Protein AF-A0A3R7KI12-F1 (afdb_monomer)

InterPro domains:
  IPR026983 Dynein heavy chain [PTHR45703] (66-219)

Organism: NCBI:txid83891

Mean predicted aligned error: 13.77 Å

pLDDT: mean 72.51, std 24.33, range [26.59, 98.56]

Sequence (244 aa):
MLVESAPRRWDSIPQQLPAGVISVGSSVAFEVLEDNSWHYETGDVTFLSEYVARVSVSHGNLGVGEREQLELDRRHLGELCVKLQQLRVQCAREHYLALQSQLEHARLQVRGIEAACLREVQSYQKPPSAVKLIMDDVIDILGIRSASHTWAYVKTVTKRAGFVSLVAEFDSSKVAVERRLEVLRRCRSRKISSKAAYKASQAAGPLHLWVLTQLKYFEECESLSFVTDARSREQQERLVFEIK

Nearest PDB structures (foldseek):
  5ayh-assembly1_A  TM=6.835E-01  e=5.851E-08  Mus musculus
  8ptk-assembly1_e  TM=6.202E-01  e=1.534E-07  Homo sapiens
  8bwy-assembly1_B  TM=6.269E-01  e=8.685E-05  Chlamydomonas reinhardtii
  6zyw-assembly1_B  TM=6.269E-01  e=9.136E-05  Tetrahymena thermophila SB210
  3vkh-assembly1_A  TM=5.934E-01  e=1.517E-04  Dictyostelium discoideum

Foldseek 3Di:
DDDDDDDDPVPDDPPDDPPQDDDPDDDDDDDDDDPQWDDDPFWTWDDLDPHDIHIDGDPDDDDPVRVVVVVVVVVVSVVLSVVLVVLLVVLLVVVVVVLVVLLLVLLVLLVPDDPVLLVVLLPDPPADPLSLLLLLLLCLQLVVDDPDSDVVSSSVCSPDPCSSVSLSVDDLVPDDLVSLVVSLVPRDLVVADLVNQVVRTVNRNSSSSNSVSSNVVSVVVVCSVPRDDPVSVVSSVVSVVVSD

Secondary structure (DSSP, 8-state):
-PPPPPPPTTTT--S---TT---TTS-------BTTEEEETTEEEEEEETTEEEEEE--S---HHHHHHHHHHHHHHHHHHHHHHHHHHHHHHHHHHHHHHHHHHHHHHHHT--HHHHHHHHH-SS--HHHHHHHHHHHHHTT---S---HHHHHHHHTSTTHHHHHHT--GGGS-HHHHHHHHHH--GGGS-HHHHHHH-TTHHHHHHHHHHHHHHHHHHHHTTS---HHHHHHHHHHHHHH-

Structure (mmCIF, N/CA/C/O backbone):
data_AF-A0A3R7KI12-F1
#
_entry.id   AF-A0A3R7KI12-F1
#
loop_
_atom_site.group_PDB
_atom_site.id
_atom_site.type_symbol
_atom_site.label_atom_id
_atom_site.label_alt_id
_atom_site.label_comp_id
_atom_site.label_asym_id
_atom_site.label_entity_id
_atom_site.label_seq_id
_atom_site.pdbx_PDB_ins_code
_atom_site.Cartn_x
_atom_site.Cartn_y
_atom_site.Cartn_z
_atom_site.occupancy
_atom_site.B_iso_or_equiv
_atom_site.auth_seq_id
_atom_site.auth_comp_id
_atom_site.auth_asym_id
_atom_site.auth_atom_id
_atom_site.pdbx_PDB_model_num
ATOM 1 N N . MET A 1 1 ? -28.312 17.493 -33.916 1.00 34.34 1 MET A N 1
ATOM 2 C CA . MET A 1 1 ? -27.407 18.159 -32.957 1.00 34.34 1 MET A CA 1
ATOM 3 C C . MET A 1 1 ? -26.257 17.209 -32.680 1.00 34.34 1 MET A C 1
ATOM 5 O O . MET A 1 1 ? -26.429 16.269 -31.918 1.00 34.34 1 MET A O 1
ATOM 9 N N . LEU A 1 2 ? -25.151 17.371 -33.406 1.00 29.03 2 LEU A N 1
ATOM 10 C CA . LEU A 1 2 ? -23.931 16.591 -33.201 1.00 29.03 2 LEU A CA 1
ATOM 11 C C . LEU A 1 2 ? -23.139 17.257 -32.075 1.00 29.03 2 LEU A C 1
ATOM 13 O O . LEU A 1 2 ? -22.864 18.451 -32.141 1.00 29.03 2 LEU A O 1
ATOM 17 N N . VAL A 1 3 ? -22.860 16.490 -31.024 1.00 30.92 3 VAL A N 1
ATOM 18 C CA . VAL A 1 3 ? -22.055 16.910 -29.876 1.00 30.92 3 VAL A CA 1
ATOM 19 C C . VAL A 1 3 ? -20.589 16.882 -30.298 1.00 30.92 3 VAL A C 1
ATOM 21 O O . VAL A 1 3 ? -20.067 15.843 -30.700 1.00 30.92 3 VAL A O 1
ATOM 24 N N . GLU A 1 4 ? -19.950 18.042 -30.235 1.00 29.78 4 GLU A N 1
ATOM 25 C CA . GLU A 1 4 ? -18.536 18.243 -30.531 1.00 29.78 4 GLU A CA 1
ATOM 26 C C . GLU A 1 4 ? -17.678 17.528 -29.471 1.00 29.78 4 GLU A C 1
ATOM 28 O O . GLU A 1 4 ? -17.905 17.661 -28.267 1.00 29.78 4 GLU A O 1
ATOM 33 N N . SER A 1 5 ? -16.733 16.698 -29.920 1.00 30.73 5 SER A N 1
ATOM 34 C CA . SER A 1 5 ? -15.839 15.929 -29.047 1.00 30.73 5 SER A CA 1
ATOM 35 C C . SER A 1 5 ? -14.635 16.780 -28.644 1.00 30.73 5 SER A C 1
ATOM 37 O O . SER A 1 5 ? -14.039 17.439 -29.490 1.00 30.73 5 SER A O 1
ATOM 39 N N . ALA A 1 6 ? -14.272 16.747 -27.360 1.00 29.80 6 ALA A N 1
ATOM 40 C CA . ALA A 1 6 ? -13.168 17.525 -26.799 1.00 29.80 6 ALA A CA 1
ATOM 41 C C . ALA A 1 6 ? -11.815 17.255 -27.504 1.00 29.80 6 ALA A C 1
ATOM 43 O O . ALA A 1 6 ? -11.554 16.108 -27.891 1.00 29.80 6 ALA A O 1
ATOM 44 N N . PRO A 1 7 ? -10.939 18.274 -27.628 1.00 31.86 7 PRO A N 1
ATOM 45 C CA . PRO A 1 7 ? -9.645 18.144 -28.293 1.00 31.86 7 PRO A CA 1
ATOM 46 C C . PRO A 1 7 ? -8.747 17.130 -27.579 1.00 31.86 7 PRO A C 1
ATOM 48 O O . PRO A 1 7 ? -8.758 16.996 -26.348 1.00 31.86 7 PRO A O 1
ATOM 51 N N . ARG A 1 8 ? -7.980 16.373 -28.367 1.00 37.25 8 ARG A N 1
ATOM 52 C CA . ARG A 1 8 ? -7.111 15.308 -27.861 1.00 37.25 8 ARG A CA 1
ATOM 53 C C . ARG A 1 8 ? -5.745 15.912 -27.531 1.00 37.25 8 ARG A C 1
ATOM 55 O O . ARG A 1 8 ? -5.249 16.793 -28.215 1.00 37.25 8 ARG A O 1
ATOM 62 N N . ARG A 1 9 ? -5.090 15.394 -26.489 1.00 34.94 9 ARG A N 1
ATOM 63 C CA . ARG A 1 9 ? -3.813 15.897 -25.930 1.00 34.94 9 ARG A CA 1
ATOM 64 C C . ARG A 1 9 ? -2.612 15.978 -26.902 1.00 34.94 9 ARG A C 1
ATOM 66 O O . ARG A 1 9 ? -1.545 16.398 -26.471 1.00 34.94 9 ARG A O 1
ATOM 73 N N . TRP A 1 10 ? -2.757 15.588 -28.168 1.00 39.47 10 TRP A N 1
ATOM 74 C CA . TRP A 1 10 ? -1.743 15.747 -29.219 1.00 39.47 10 TRP A CA 1
ATOM 75 C C . TRP A 1 10 ? -1.837 17.082 -29.974 1.00 39.47 10 TRP A C 1
ATOM 77 O O . TRP A 1 10 ? -0.943 17.392 -30.755 1.00 39.47 10 TRP A O 1
ATOM 87 N N . ASP A 1 11 ? -2.835 17.919 -29.681 1.00 33.19 11 ASP A N 1
ATOM 88 C CA . ASP A 1 11 ? -3.012 19.251 -30.284 1.00 33.19 11 ASP A CA 1
ATOM 89 C C . ASP A 1 11 ? -1.975 20.298 -29.813 1.00 33.19 11 ASP A C 1
ATOM 91 O O . ASP A 1 11 ? -2.112 21.495 -30.060 1.00 33.19 11 ASP A O 1
ATOM 95 N N . SER A 1 12 ? -0.928 19.896 -29.086 1.00 42.03 12 SER A N 1
ATOM 96 C CA . SER A 1 12 ? 0.076 20.815 -28.528 1.00 42.03 12 SER A CA 1
ATOM 97 C C . SER A 1 12 ? 1.485 20.223 -28.548 1.00 42.03 12 SER A C 1
ATOM 99 O O . SER A 1 12 ? 2.195 20.236 -27.543 1.00 42.03 12 SER A O 1
ATOM 101 N N . ILE A 1 13 ? 1.902 19.682 -29.695 1.00 37.34 13 ILE A N 1
ATOM 102 C CA . ILE A 1 13 ? 3.321 19.405 -29.947 1.00 37.34 13 ILE A CA 1
ATOM 103 C C . ILE A 1 13 ? 3.991 20.737 -30.344 1.00 37.34 13 ILE A C 1
ATOM 105 O O . ILE A 1 13 ? 3.452 21.449 -31.194 1.00 37.34 13 ILE A O 1
ATOM 109 N N . PRO A 1 14 ? 5.132 21.122 -29.740 1.00 36.56 14 PRO A N 1
ATOM 110 C CA . PRO A 1 14 ? 5.845 22.343 -30.110 1.00 36.56 14 PRO A CA 1
ATOM 111 C C . PRO A 1 14 ? 6.211 22.350 -31.603 1.00 36.56 14 PRO A C 1
ATOM 113 O O . PRO A 1 14 ? 6.725 21.370 -32.136 1.00 36.56 14 PRO A O 1
ATOM 116 N N . GLN A 1 15 ? 5.940 23.479 -32.265 1.00 43.72 15 GLN A N 1
ATOM 117 C CA . GLN A 1 15 ? 5.941 23.648 -33.727 1.00 43.72 15 GLN A CA 1
ATOM 118 C C . GLN A 1 15 ? 7.304 23.523 -34.429 1.00 43.72 15 GLN A C 1
ATOM 120 O O . GLN A 1 15 ? 7.350 23.609 -35.653 1.00 43.72 15 GLN A O 1
ATOM 125 N N . GLN A 1 16 ? 8.407 23.294 -33.715 1.00 37.53 16 GLN A N 1
ATOM 126 C CA . GLN A 1 16 ? 9.701 23.032 -34.346 1.00 37.53 16 GLN A CA 1
ATOM 127 C C . GLN A 1 16 ? 10.453 21.933 -33.604 1.00 37.53 16 GLN A C 1
ATOM 129 O O . GLN A 1 16 ? 11.038 22.146 -32.543 1.00 37.53 16 GLN A O 1
ATOM 134 N N . LEU A 1 17 ? 10.432 20.742 -34.199 1.00 38.72 17 LEU A N 1
ATOM 135 C CA . LEU A 1 17 ? 11.381 19.684 -33.888 1.00 38.72 17 LEU A CA 1
ATOM 136 C C . LEU A 1 17 ? 12.743 20.034 -34.523 1.00 38.72 17 LEU A C 1
ATOM 138 O O . LEU A 1 17 ? 12.771 20.639 -35.598 1.00 38.72 17 LEU A O 1
ATOM 142 N N . PRO A 1 18 ? 13.872 19.673 -33.887 1.00 35.97 18 PRO A N 1
ATOM 143 C CA . PRO A 1 18 ? 15.201 19.827 -34.474 1.00 35.97 18 PRO A CA 1
ATOM 144 C C . PRO A 1 18 ? 15.297 19.130 -35.837 1.00 35.97 18 PRO A C 1
ATOM 146 O O . PRO A 1 18 ? 14.686 18.079 -36.045 1.00 35.97 18 PRO A O 1
ATOM 149 N N . ALA A 1 19 ? 16.088 19.691 -36.756 1.00 29.08 19 ALA A N 1
ATOM 150 C CA . ALA A 1 19 ? 16.348 19.071 -38.053 1.00 29.08 19 ALA A CA 1
ATOM 151 C C . ALA A 1 19 ? 16.920 17.652 -37.852 1.00 29.08 19 ALA A C 1
ATOM 153 O O . ALA A 1 19 ? 17.998 17.502 -37.282 1.00 29.08 19 ALA A O 1
ATOM 154 N N . GLY A 1 20 ? 16.171 16.626 -38.275 1.00 35.91 20 GLY A N 1
ATOM 155 C CA . GLY A 1 20 ? 16.537 15.208 -38.138 1.00 35.91 20 GLY A CA 1
ATOM 156 C C . GLY A 1 20 ? 15.554 14.341 -37.338 1.00 35.91 20 GLY A C 1
ATOM 157 O O . GLY A 1 20 ? 15.701 13.123 -37.332 1.00 35.91 20 GLY A O 1
ATOM 158 N N . VAL A 1 21 ? 14.534 14.923 -36.695 1.00 34.91 21 VAL A N 1
ATOM 159 C CA . VAL A 1 21 ? 13.517 14.163 -35.942 1.00 34.91 21 VAL A CA 1
ATOM 160 C C . VAL A 1 21 ? 12.202 14.112 -36.721 1.00 34.91 21 VAL A C 1
ATOM 162 O O . VAL A 1 21 ? 11.522 15.127 -36.862 1.00 34.91 21 VAL A O 1
ATOM 165 N N . ILE A 1 22 ? 11.815 12.928 -37.201 1.00 37.94 22 ILE A N 1
ATOM 166 C CA . ILE A 1 22 ? 10.479 12.690 -37.766 1.00 37.94 22 ILE A CA 1
ATOM 167 C C . ILE A 1 22 ? 9.544 12.295 -36.618 1.00 37.94 22 ILE A C 1
ATOM 169 O O . ILE A 1 22 ? 9.805 11.325 -35.907 1.00 37.94 22 ILE A O 1
ATOM 173 N N . SER A 1 23 ? 8.454 13.040 -36.417 1.00 32.22 23 SER A N 1
ATOM 174 C CA . SER A 1 23 ? 7.378 12.617 -35.520 1.00 32.22 23 SER A CA 1
ATOM 175 C C . SER A 1 23 ? 6.513 11.555 -36.200 1.00 32.22 23 SER A C 1
ATOM 177 O O . SER A 1 23 ? 6.051 11.723 -37.329 1.00 32.22 23 SER A O 1
ATOM 179 N N . VAL A 1 24 ? 6.264 10.450 -35.500 1.00 32.22 24 VAL A N 1
ATOM 180 C CA . VAL A 1 24 ? 5.290 9.440 -35.928 1.00 32.22 24 VAL A CA 1
ATOM 181 C C . VAL A 1 24 ? 3.891 10.036 -35.748 1.00 32.22 24 VAL A C 1
ATOM 183 O O . VAL A 1 24 ? 3.488 10.334 -34.624 1.00 32.22 24 VAL A O 1
ATOM 186 N N . GLY A 1 25 ? 3.164 10.258 -36.847 1.00 28.64 25 GLY A N 1
ATOM 187 C CA . GLY A 1 25 ? 1.830 10.875 -36.798 1.00 28.64 25 GLY A CA 1
ATOM 188 C C . GLY A 1 25 ? 1.238 11.368 -38.122 1.00 28.64 25 GLY A C 1
ATOM 189 O O . GLY A 1 25 ? 0.058 11.706 -38.150 1.00 28.64 25 GLY A O 1
ATOM 190 N N . SER A 1 26 ? 1.992 11.369 -39.223 1.00 26.66 26 SER A N 1
ATOM 191 C CA . SER A 1 26 ? 1.456 11.664 -40.559 1.00 26.66 26 SER A CA 1
ATOM 192 C C . SER A 1 26 ? 1.382 10.375 -41.375 1.00 26.66 26 SER A C 1
ATOM 194 O O . SER A 1 26 ? 2.354 9.631 -41.433 1.00 26.66 26 SER A O 1
ATOM 196 N N . SER A 1 27 ? 0.209 10.109 -41.950 1.00 29.67 27 SER A N 1
ATOM 197 C CA . SER A 1 27 ? -0.190 8.884 -42.657 1.00 29.67 27 SER A CA 1
ATOM 198 C C . SER A 1 27 ? 0.905 8.297 -43.564 1.00 29.67 27 SER A C 1
ATOM 200 O O . SER A 1 27 ? 1.155 8.832 -44.642 1.00 29.67 27 SER A O 1
ATOM 202 N N . VAL A 1 28 ? 1.521 7.181 -43.165 1.00 28.53 28 VAL A N 1
ATOM 203 C CA . VAL A 1 28 ? 2.275 6.306 -44.075 1.00 28.53 28 VAL A CA 1
ATOM 204 C C . VAL A 1 28 ? 1.877 4.865 -43.770 1.00 28.53 28 VAL A C 1
ATOM 206 O O . VAL A 1 28 ? 1.773 4.471 -42.610 1.00 28.53 28 VAL A O 1
ATOM 209 N N . ALA A 1 29 ? 1.528 4.147 -44.832 1.00 26.59 29 ALA A N 1
ATOM 210 C CA . ALA A 1 29 ? 0.836 2.870 -44.819 1.00 26.59 29 ALA A CA 1
ATOM 211 C C . ALA A 1 29 ? 1.609 1.771 -44.072 1.00 26.59 29 ALA A C 1
ATOM 213 O O . ALA A 1 29 ? 2.827 1.661 -44.170 1.00 26.59 29 ALA A O 1
ATOM 214 N N . PHE A 1 30 ? 0.858 0.959 -43.332 1.00 29.50 30 PHE A N 1
ATOM 215 C CA . PHE A 1 30 ? 1.342 -0.211 -42.612 1.00 29.50 30 PHE A CA 1
ATOM 216 C C . PHE A 1 30 ? 1.418 -1.413 -43.562 1.00 29.50 30 PHE A C 1
ATOM 218 O O . PHE A 1 30 ? 0.405 -1.748 -44.169 1.00 29.50 30 PHE A O 1
ATOM 225 N N . GLU A 1 31 ? 2.551 -2.112 -43.606 1.00 28.16 31 GLU A N 1
ATOM 226 C CA . GLU A 1 31 ? 2.690 -3.462 -44.174 1.00 28.16 31 GLU A CA 1
ATOM 227 C C . GLU A 1 31 ? 3.715 -4.311 -43.394 1.00 28.16 31 GLU A C 1
ATOM 229 O O . GLU A 1 31 ? 4.910 -4.081 -43.455 1.00 28.16 31 GLU A O 1
ATOM 234 N N . VAL A 1 32 ? 3.185 -5.281 -42.642 1.00 31.95 32 VAL A N 1
ATOM 235 C CA . VAL A 1 32 ? 3.821 -6.468 -42.031 1.00 31.95 32 VAL A CA 1
ATOM 236 C C . VAL A 1 32 ? 5.235 -6.305 -41.440 1.00 31.95 32 VAL A C 1
ATOM 238 O O . VAL A 1 32 ? 6.248 -6.244 -42.121 1.00 31.95 32 VAL A O 1
ATOM 241 N N . LEU A 1 33 ? 5.270 -6.361 -40.107 1.00 34.28 33 LEU A N 1
ATOM 242 C CA . LEU A 1 33 ? 6.462 -6.398 -39.266 1.00 34.28 33 LEU A CA 1
ATOM 243 C C . LEU A 1 33 ? 7.221 -7.727 -39.459 1.00 34.28 33 LEU A C 1
ATOM 245 O O . LEU A 1 33 ? 6.785 -8.757 -38.946 1.00 34.28 33 LEU A O 1
ATOM 249 N N . GLU A 1 34 ? 8.363 -7.702 -40.140 1.00 34.25 34 GLU A N 1
ATOM 250 C CA . GLU A 1 34 ? 9.360 -8.779 -40.087 1.00 34.25 34 GLU A CA 1
ATOM 251 C C . GLU A 1 34 ? 10.596 -8.266 -39.330 1.00 34.25 34 GLU A C 1
ATOM 253 O O . GLU A 1 34 ? 11.053 -7.142 -39.540 1.00 34.25 34 GLU A O 1
ATOM 258 N N . ASP A 1 35 ? 11.092 -9.047 -38.366 1.00 37.53 35 ASP A N 1
ATOM 259 C CA . ASP A 1 35 ? 12.355 -8.802 -37.651 1.00 37.53 35 ASP A CA 1
ATOM 260 C C . ASP A 1 35 ? 12.570 -7.371 -37.103 1.00 37.53 35 ASP A C 1
ATOM 262 O O . ASP A 1 35 ? 13.685 -6.838 -37.090 1.00 37.53 35 ASP A O 1
ATOM 266 N N . ASN A 1 36 ? 11.504 -6.740 -36.595 1.00 42.59 36 ASN A N 1
ATOM 267 C CA . ASN A 1 36 ? 11.550 -5.433 -35.922 1.00 42.59 36 ASN A CA 1
ATOM 268 C C . ASN A 1 36 ? 12.078 -4.258 -36.789 1.00 42.59 36 ASN A C 1
ATOM 270 O O . ASN A 1 36 ? 12.513 -3.245 -36.235 1.00 42.59 36 ASN A O 1
ATOM 274 N N . SER A 1 37 ? 12.032 -4.363 -38.124 1.00 38.81 37 SER A N 1
ATOM 275 C CA . SER A 1 37 ? 12.614 -3.376 -39.054 1.00 38.81 37 SER A CA 1
ATOM 276 C C . SER A 1 37 ? 11.615 -2.963 -40.151 1.00 38.81 37 SER A C 1
ATOM 278 O O . SER A 1 37 ? 10.952 -3.824 -40.715 1.00 38.81 37 SER A O 1
ATOM 280 N N . TRP A 1 38 ? 11.520 -1.664 -40.484 1.00 42.56 38 TRP A N 1
ATOM 281 C CA . TRP A 1 38 ? 10.817 -1.186 -41.693 1.00 42.56 38 TRP A CA 1
ATOM 282 C C . TRP A 1 38 ? 11.834 -0.714 -42.731 1.00 42.56 38 TRP A C 1
ATOM 284 O O . TRP A 1 38 ? 12.714 0.088 -42.402 1.00 42.56 38 TRP A O 1
ATOM 294 N N . HIS A 1 39 ? 11.662 -1.145 -43.979 1.00 38.50 39 HIS A N 1
ATOM 295 C CA . HIS A 1 39 ? 12.402 -0.630 -45.129 1.00 38.50 39 HIS A CA 1
ATOM 296 C C . HIS A 1 39 ? 11.505 0.326 -45.919 1.00 38.50 39 HIS A C 1
ATOM 298 O O . HIS A 1 39 ? 10.428 -0.060 -46.370 1.00 38.50 39 HIS A O 1
ATOM 304 N N . TYR A 1 40 ? 11.932 1.578 -46.075 1.00 36.97 40 TYR A N 1
ATOM 305 C CA . TYR A 1 40 ? 11.275 2.548 -46.954 1.00 36.97 40 TYR A CA 1
ATOM 306 C C . TYR A 1 40 ? 12.019 2.633 -48.288 1.00 36.97 40 TYR A C 1
ATOM 308 O O . TYR A 1 40 ? 13.198 2.297 -48.370 1.00 36.97 40 TYR A O 1
ATOM 316 N N . GLU A 1 41 ? 11.349 3.169 -49.311 1.00 35.94 41 GLU A N 1
ATOM 317 C CA . GLU A 1 41 ? 11.851 3.318 -50.689 1.00 35.94 41 GLU A CA 1
ATOM 318 C C . GLU A 1 41 ? 13.226 4.026 -50.793 1.00 35.94 41 GLU A C 1
ATOM 320 O O . GLU A 1 41 ? 13.917 3.852 -51.793 1.00 35.94 41 GLU A O 1
ATOM 325 N N . THR A 1 42 ? 13.672 4.754 -49.753 1.00 41.47 42 THR A N 1
ATOM 326 C CA . THR A 1 42 ? 15.034 5.325 -49.639 1.00 41.47 42 THR A CA 1
ATOM 327 C C . THR A 1 42 ? 15.572 5.457 -48.192 1.00 41.47 42 THR A C 1
ATOM 329 O O . THR A 1 42 ? 16.323 6.392 -47.898 1.00 41.47 42 THR A O 1
ATOM 332 N N . GLY A 1 43 ? 15.206 4.583 -47.242 1.00 44.16 43 GLY A N 1
ATOM 333 C CA . GLY A 1 43 ? 15.769 4.678 -45.882 1.00 44.16 43 GLY A CA 1
ATOM 334 C C . GLY A 1 43 ? 15.463 3.524 -44.927 1.00 44.16 43 GLY A C 1
ATOM 335 O O . GLY A 1 43 ? 14.434 2.860 -45.048 1.00 44.16 43 GLY A O 1
ATOM 336 N N . ASP A 1 44 ? 16.352 3.341 -43.947 1.00 44.12 44 ASP A N 1
ATOM 337 C CA . ASP A 1 44 ? 16.242 2.341 -42.881 1.00 44.12 44 ASP A CA 1
ATOM 338 C C . ASP A 1 44 ? 15.770 2.996 -41.575 1.00 44.12 44 ASP A C 1
ATOM 340 O O . ASP A 1 44 ? 16.327 4.003 -41.120 1.00 44.12 44 ASP A O 1
ATOM 344 N N . VAL A 1 45 ? 14.751 2.408 -40.938 1.00 47.62 45 VAL A N 1
ATOM 345 C CA . VAL A 1 45 ? 14.256 2.846 -39.624 1.00 47.62 45 VAL A CA 1
ATOM 346 C C . VAL A 1 45 ? 14.639 1.832 -38.558 1.00 47.62 45 VAL A C 1
ATOM 348 O O . VAL A 1 45 ? 14.210 0.682 -38.597 1.00 47.62 45 VAL A O 1
ATOM 351 N N . THR A 1 46 ? 15.419 2.275 -37.572 1.00 47.06 46 THR A N 1
ATOM 352 C CA . THR A 1 46 ? 15.794 1.470 -36.402 1.00 47.06 46 THR A CA 1
ATOM 353 C C . THR A 1 46 ? 15.001 1.935 -35.187 1.00 47.06 46 THR A C 1
ATOM 355 O O . THR A 1 46 ? 15.119 3.088 -34.767 1.00 47.06 46 THR A O 1
ATOM 358 N N . PHE A 1 47 ? 14.205 1.046 -34.591 1.00 43.97 47 PHE A N 1
ATOM 359 C CA . PHE A 1 47 ? 13.521 1.338 -33.331 1.00 43.97 47 PHE A CA 1
ATOM 360 C C . PHE A 1 47 ? 14.459 1.128 -32.157 1.00 43.97 47 PHE A C 1
ATOM 362 O O . PHE A 1 47 ? 15.066 0.074 -31.993 1.00 43.97 47 PHE A O 1
ATOM 369 N N . LEU A 1 48 ? 14.532 2.149 -31.320 1.00 45.56 48 LEU A N 1
ATOM 370 C CA . LEU A 1 48 ? 15.393 2.210 -30.152 1.00 45.56 48 LEU A CA 1
ATOM 371 C C . LEU A 1 48 ? 14.593 1.978 -28.860 1.00 45.56 48 LEU A C 1
ATOM 373 O O . LEU A 1 48 ? 15.129 1.577 -27.829 1.00 45.56 48 LEU A O 1
ATOM 377 N N . SER A 1 49 ? 13.282 2.229 -28.914 1.00 44.97 49 SER A N 1
ATOM 378 C CA . SER A 1 49 ? 12.287 1.808 -27.924 1.00 44.97 49 SER A CA 1
ATOM 379 C C . SER A 1 49 ? 10.877 1.879 -28.526 1.00 44.97 49 SER A C 1
ATOM 381 O O . SER A 1 49 ? 10.722 2.356 -29.648 1.00 44.97 49 SER A O 1
ATOM 383 N N . GLU A 1 50 ? 9.846 1.519 -27.751 1.00 43.12 50 GLU A N 1
ATOM 384 C CA . GLU A 1 50 ? 8.427 1.731 -28.107 1.00 43.12 50 GLU A CA 1
ATOM 385 C C . GLU A 1 50 ? 8.091 3.177 -28.536 1.00 43.12 50 GLU A C 1
ATOM 387 O O . GLU A 1 50 ? 7.078 3.397 -29.191 1.00 43.12 50 GLU A O 1
ATOM 392 N N . TYR A 1 51 ? 8.936 4.162 -28.195 1.00 38.78 51 TYR A N 1
ATOM 393 C CA . TYR A 1 51 ? 8.675 5.589 -28.423 1.00 38.78 51 TYR A CA 1
ATOM 394 C C . TYR A 1 51 ? 9.783 6.332 -29.184 1.00 38.78 51 TYR A C 1
ATOM 396 O O . TYR A 1 51 ? 9.663 7.536 -29.401 1.00 38.78 51 TYR A O 1
ATOM 404 N N . VAL A 1 52 ? 10.884 5.669 -29.554 1.00 43.47 52 VAL A N 1
ATOM 405 C CA . VAL A 1 52 ? 12.042 6.335 -30.178 1.00 43.47 52 VAL A CA 1
ATOM 406 C C . VAL A 1 52 ? 12.507 5.515 -31.367 1.00 43.47 52 VAL A C 1
ATOM 408 O O . VAL A 1 52 ? 12.845 4.346 -31.202 1.00 43.47 52 VAL A O 1
ATOM 411 N N . ALA A 1 53 ? 12.555 6.137 -32.541 1.00 47.03 53 ALA A N 1
ATOM 412 C CA . ALA A 1 53 ? 13.125 5.561 -33.748 1.00 47.03 53 ALA A CA 1
ATOM 413 C C . ALA A 1 53 ? 14.211 6.492 -34.298 1.00 47.03 53 ALA A C 1
ATOM 415 O O . ALA A 1 53 ? 14.027 7.710 -34.325 1.00 47.03 53 ALA A O 1
ATOM 416 N N . ARG A 1 54 ? 15.335 5.919 -34.734 1.00 45.09 54 ARG A N 1
ATOM 417 C CA . ARG A 1 54 ? 16.332 6.604 -35.560 1.00 45.09 54 ARG A CA 1
ATOM 418 C C . ARG A 1 54 ? 16.002 6.278 -37.013 1.00 45.09 54 ARG A C 1
ATOM 420 O O . ARG A 1 54 ? 15.910 5.107 -37.377 1.00 45.09 54 ARG A O 1
ATOM 427 N N . VAL A 1 55 ? 15.793 7.314 -37.817 1.00 49.94 55 VAL A N 1
ATOM 428 C CA . VAL A 1 55 ? 15.500 7.193 -39.248 1.00 49.94 55 VAL A CA 1
ATOM 429 C C . VAL A 1 55 ? 16.737 7.634 -40.017 1.00 49.94 55 VAL A C 1
ATOM 431 O O . VAL A 1 55 ? 17.116 8.802 -39.945 1.00 49.94 55 VAL A O 1
ATOM 434 N N . SER A 1 56 ? 17.357 6.712 -40.748 1.00 47.50 56 SER A N 1
ATOM 435 C CA . SER A 1 56 ? 18.482 7.011 -41.633 1.00 47.50 56 SER A CA 1
ATOM 436 C C . SER A 1 56 ? 17.974 7.058 -43.071 1.00 47.50 56 SER A C 1
ATOM 438 O O . SER A 1 56 ? 17.667 6.025 -43.661 1.00 47.50 56 SER A O 1
ATOM 440 N N . VAL A 1 57 ? 17.872 8.261 -43.641 1.00 45.19 57 VAL A N 1
ATOM 441 C CA . VAL A 1 57 ? 17.503 8.466 -45.052 1.00 45.19 57 VAL A CA 1
ATOM 442 C C . VAL A 1 57 ? 18.774 8.758 -45.841 1.00 45.19 57 VAL A C 1
ATOM 444 O O . VAL A 1 57 ? 19.473 9.725 -45.540 1.00 45.19 57 VAL A O 1
ATOM 447 N N . SER A 1 58 ? 19.091 7.937 -46.841 1.00 48.66 58 SER A N 1
ATOM 448 C CA . SER A 1 58 ? 20.231 8.173 -47.739 1.00 48.66 58 SER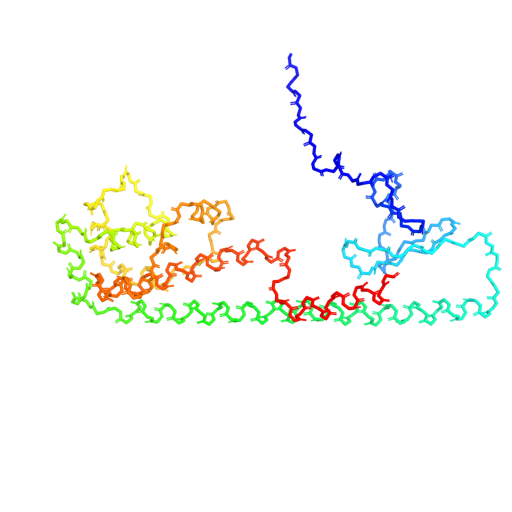 A CA 1
ATOM 449 C C . SER A 1 58 ? 19.728 8.409 -49.162 1.00 48.66 58 SER A C 1
ATOM 451 O O . SER A 1 58 ? 19.065 7.563 -49.749 1.00 48.66 58 SER A O 1
ATOM 453 N N . HIS A 1 59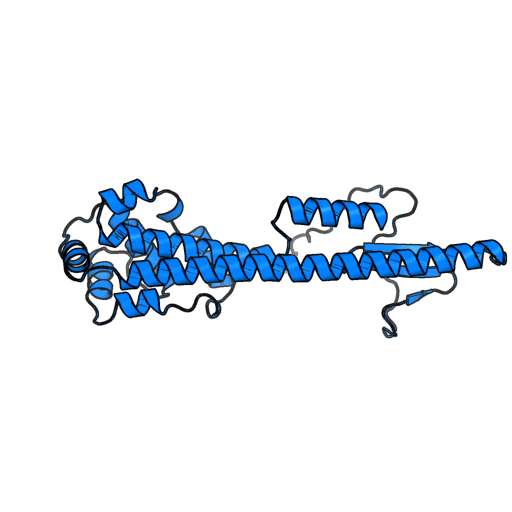 ? 20.056 9.569 -49.736 1.00 44.12 59 HIS A N 1
ATOM 454 C CA . HIS A 1 59 ? 19.654 9.957 -51.097 1.00 44.12 59 HIS A CA 1
ATOM 455 C C . HIS A 1 59 ? 20.727 9.649 -52.168 1.00 44.12 59 HIS A C 1
ATOM 457 O O . HIS A 1 59 ? 20.753 10.284 -53.219 1.00 44.12 59 HIS A O 1
ATOM 463 N N . GLY A 1 60 ? 21.620 8.678 -51.937 1.00 53.66 60 GLY A N 1
ATOM 464 C CA . GLY A 1 60 ? 22.689 8.326 -52.881 1.00 53.66 60 GLY A CA 1
ATOM 465 C C . GLY A 1 60 ? 23.295 6.936 -52.658 1.00 53.66 60 GLY A C 1
ATOM 466 O O . GLY A 1 60 ? 23.081 6.313 -51.621 1.00 53.66 60 GLY A O 1
ATOM 467 N N . ASN A 1 61 ? 24.063 6.448 -53.642 1.00 55.97 61 ASN A N 1
ATOM 468 C CA . ASN A 1 61 ? 24.801 5.184 -53.547 1.00 55.97 61 ASN A CA 1
ATOM 469 C C . ASN A 1 61 ? 25.915 5.311 -52.492 1.00 55.97 61 ASN A C 1
ATOM 471 O O . ASN A 1 61 ? 26.953 5.909 -52.765 1.00 55.97 61 ASN A O 1
ATOM 475 N N . LEU A 1 62 ? 25.696 4.737 -51.306 1.00 56.66 62 LEU A N 1
ATOM 476 C CA . LEU A 1 62 ? 26.663 4.713 -50.202 1.00 56.66 62 LEU A CA 1
ATOM 477 C C . LEU A 1 62 ? 27.983 4.060 -50.636 1.00 56.66 62 LEU A C 1
ATOM 479 O O . LEU A 1 62 ? 27.961 2.952 -51.192 1.00 56.66 62 LEU A O 1
ATOM 483 N N . GLY A 1 63 ? 29.114 4.712 -50.353 1.00 63.31 63 GLY A N 1
ATOM 484 C CA . GLY A 1 63 ? 30.449 4.147 -50.557 1.00 63.31 63 GLY A CA 1
ATOM 485 C C . GLY A 1 63 ? 30.712 2.949 -49.636 1.00 63.31 63 GLY A C 1
ATOM 486 O O . GLY A 1 63 ? 30.081 2.806 -48.592 1.00 63.31 63 GLY A O 1
ATOM 487 N N . VAL A 1 64 ? 31.659 2.071 -49.995 1.00 67.75 64 VAL A N 1
ATOM 488 C CA . VAL A 1 64 ? 31.953 0.836 -49.229 1.00 67.75 64 VAL A CA 1
ATOM 489 C C . VAL A 1 64 ? 32.280 1.127 -47.754 1.00 67.75 64 VAL A C 1
ATOM 491 O O . VAL A 1 64 ? 31.756 0.445 -46.880 1.00 67.75 64 VAL A O 1
ATOM 494 N N . GLY A 1 65 ? 33.061 2.176 -47.466 1.00 67.88 65 GLY A N 1
ATOM 495 C CA . GLY A 1 65 ? 33.399 2.561 -46.088 1.00 67.88 65 GLY A CA 1
ATOM 496 C C . GLY A 1 65 ? 32.229 3.152 -45.289 1.00 67.88 65 GLY A C 1
ATOM 497 O O . GLY A 1 65 ? 32.141 2.941 -44.085 1.00 67.88 65 GLY A O 1
ATOM 498 N N . GLU A 1 66 ? 31.292 3.841 -45.946 1.00 60.16 66 GLU A N 1
ATOM 499 C CA . GLU A 1 66 ? 30.082 4.366 -45.291 1.00 60.16 66 GLU A CA 1
ATOM 500 C C . GLU A 1 66 ? 29.123 3.229 -44.921 1.00 60.16 66 GLU A C 1
ATOM 502 O O . GLU A 1 66 ? 28.511 3.259 -43.857 1.00 60.16 66 GLU A O 1
ATOM 507 N N . ARG A 1 67 ? 29.035 2.192 -45.767 1.00 58.84 67 ARG A N 1
ATOM 508 C CA . ARG A 1 67 ? 28.258 0.976 -45.477 1.00 58.84 67 ARG A CA 1
ATOM 509 C C . ARG A 1 67 ? 28.828 0.210 -44.286 1.00 58.84 67 ARG A C 1
ATOM 511 O O . ARG A 1 67 ? 28.067 -0.197 -43.417 1.00 58.84 67 ARG A O 1
ATOM 518 N N . GLU A 1 68 ? 30.148 0.054 -44.220 1.00 68.19 68 GLU A N 1
ATOM 519 C CA . GLU A 1 68 ? 30.812 -0.623 -43.100 1.00 68.19 68 GLU A CA 1
ATOM 520 C C . GLU A 1 68 ? 30.607 0.134 -41.775 1.00 68.19 68 GLU A C 1
ATOM 522 O O . GLU A 1 68 ? 30.279 -0.477 -40.757 1.00 68.19 68 GLU A O 1
ATOM 527 N N . GLN A 1 69 ? 30.695 1.470 -41.792 1.00 60.34 69 GLN A N 1
ATOM 528 C CA . GLN A 1 69 ? 30.398 2.297 -40.619 1.00 60.34 69 GLN A CA 1
ATOM 529 C C . GLN A 1 69 ? 28.925 2.191 -40.191 1.00 60.34 69 GLN A C 1
ATOM 531 O O . GLN A 1 69 ? 28.644 2.024 -39.006 1.00 60.34 69 GLN A O 1
ATOM 536 N N . LEU A 1 70 ? 27.984 2.221 -41.142 1.00 58.59 70 LEU A N 1
ATOM 537 C CA . LEU A 1 70 ? 26.555 2.035 -40.863 1.00 58.59 70 LEU A CA 1
ATOM 538 C C . LEU A 1 70 ? 26.261 0.664 -40.240 1.00 58.59 70 LEU A C 1
ATOM 540 O O . LEU A 1 70 ? 25.448 0.566 -39.319 1.00 58.59 70 LEU A O 1
ATOM 544 N N . GLU A 1 71 ? 26.925 -0.397 -40.702 1.00 65.94 71 GLU A N 1
ATOM 545 C CA . GLU A 1 71 ? 26.796 -1.730 -40.108 1.00 65.94 71 GLU A CA 1
ATOM 546 C C . GLU A 1 71 ? 27.344 -1.786 -38.675 1.00 65.94 71 GLU A C 1
ATOM 548 O O . GLU A 1 71 ? 26.724 -2.412 -37.807 1.00 65.94 71 GLU A O 1
ATOM 553 N N . LEU A 1 72 ? 28.475 -1.126 -38.404 1.00 70.44 72 LEU A N 1
ATOM 554 C CA . LEU A 1 72 ? 29.042 -1.013 -37.057 1.00 70.44 72 LEU A CA 1
ATOM 555 C C . LEU A 1 72 ? 28.107 -0.246 -36.116 1.00 70.44 72 LEU A C 1
ATOM 557 O O . LEU A 1 72 ? 27.803 -0.735 -35.025 1.00 70.44 72 LEU A O 1
ATOM 561 N N . ASP A 1 73 ? 27.587 0.898 -36.557 1.00 58.53 73 ASP A N 1
ATOM 562 C CA . ASP A 1 73 ? 26.652 1.713 -35.781 1.00 58.53 73 ASP A CA 1
ATOM 563 C C . ASP A 1 73 ? 25.349 0.946 -35.510 1.00 58.53 73 ASP A C 1
ATOM 565 O O . ASP A 1 73 ? 24.842 0.953 -34.387 1.00 58.53 73 ASP A O 1
ATOM 569 N N . ARG A 1 74 ? 24.833 0.201 -36.499 1.00 59.84 74 ARG A N 1
ATOM 570 C CA . ARG A 1 74 ? 23.658 -0.671 -36.336 1.00 59.84 74 ARG A CA 1
ATOM 571 C C . ARG A 1 74 ? 23.896 -1.754 -35.281 1.00 59.84 74 ARG A C 1
ATOM 573 O O . ARG A 1 74 ? 23.017 -1.988 -34.449 1.00 59.84 74 ARG A O 1
ATOM 580 N N . ARG A 1 75 ? 25.065 -2.409 -35.282 1.00 68.75 75 ARG A N 1
ATOM 581 C CA . ARG A 1 75 ? 25.422 -3.410 -34.255 1.00 68.75 75 ARG A CA 1
ATOM 582 C C . ARG A 1 75 ? 25.492 -2.776 -32.870 1.00 68.75 75 ARG A C 1
ATOM 584 O O . ARG A 1 75 ? 24.893 -3.302 -31.934 1.00 68.75 75 ARG A O 1
ATOM 591 N N . HIS A 1 76 ? 26.154 -1.628 -32.756 1.00 70.56 76 HIS A N 1
ATOM 592 C CA . HIS A 1 76 ? 26.297 -0.918 -31.490 1.00 70.56 76 HIS A CA 1
ATOM 593 C C . HIS A 1 76 ? 24.942 -0.465 -30.918 1.00 70.56 76 HIS A C 1
ATOM 595 O O . HIS A 1 76 ? 24.646 -0.714 -29.748 1.00 70.56 76 HIS A O 1
ATOM 601 N N . LEU A 1 77 ? 24.069 0.108 -31.755 1.00 61.66 77 LEU A N 1
ATOM 602 C CA . LEU A 1 77 ? 22.703 0.468 -31.365 1.00 61.66 77 LEU A CA 1
ATOM 603 C C . LEU A 1 77 ? 21.902 -0.753 -30.899 1.00 61.66 77 LEU A C 1
ATOM 605 O O . LEU A 1 77 ? 21.200 -0.672 -29.890 1.00 61.66 77 LEU A O 1
ATOM 609 N N . GLY A 1 78 ? 22.033 -1.892 -31.586 1.00 64.12 78 GLY A N 1
ATOM 610 C CA . GLY A 1 78 ? 21.400 -3.148 -31.180 1.00 64.12 78 GLY A CA 1
ATOM 611 C C . GLY A 1 78 ? 21.819 -3.588 -29.773 1.00 64.12 78 GLY A C 1
ATOM 612 O O . GLY A 1 78 ? 20.966 -3.905 -28.940 1.00 64.12 78 GLY A O 1
ATOM 613 N N . GLU A 1 79 ? 23.116 -3.537 -29.465 1.00 75.75 79 GLU A N 1
ATOM 614 C CA . GLU A 1 79 ? 23.634 -3.853 -28.128 1.00 75.75 79 GLU A CA 1
ATOM 615 C C . GLU A 1 79 ? 23.094 -2.906 -27.046 1.00 75.75 79 GLU A C 1
ATOM 617 O O . GLU A 1 79 ? 22.714 -3.357 -25.960 1.00 75.75 79 GLU A O 1
ATOM 622 N N . LEU A 1 80 ? 23.039 -1.599 -27.326 1.00 68.31 80 LEU A N 1
ATOM 623 C CA . LEU A 1 80 ? 22.504 -0.601 -26.395 1.00 68.31 80 LEU A CA 1
ATOM 624 C C . LEU A 1 80 ? 21.006 -0.810 -26.133 1.00 68.31 80 LEU A C 1
ATOM 626 O O . LEU A 1 80 ? 20.571 -0.725 -24.983 1.00 68.31 80 LEU A O 1
ATOM 630 N N . CYS A 1 81 ? 20.227 -1.157 -27.160 1.00 66.62 81 CYS A N 1
ATOM 631 C CA . CYS A 1 81 ? 18.799 -1.452 -27.020 1.00 66.62 81 CYS A CA 1
ATOM 632 C C . CYS A 1 81 ? 18.555 -2.688 -26.143 1.00 66.62 81 CYS A C 1
ATOM 634 O O . CYS A 1 81 ? 17.699 -2.661 -25.256 1.00 66.62 81 CYS A O 1
ATOM 636 N N . VAL A 1 82 ? 19.345 -3.752 -26.332 1.00 76.00 82 VAL A N 1
ATOM 637 C CA . VAL A 1 82 ? 19.273 -4.954 -25.486 1.00 76.00 82 VAL A CA 1
ATOM 638 C C . VAL A 1 82 ? 19.614 -4.615 -24.034 1.00 76.00 82 VAL A C 1
ATOM 640 O O . VAL A 1 82 ? 18.866 -4.998 -23.131 1.00 76.00 82 VAL A O 1
ATOM 643 N N . LYS A 1 83 ? 20.685 -3.847 -23.791 1.00 76.25 83 LYS A N 1
ATOM 644 C CA . LYS A 1 83 ? 21.059 -3.388 -22.440 1.00 76.25 83 LYS A CA 1
ATOM 645 C C . LYS A 1 83 ? 19.945 -2.558 -21.797 1.00 76.25 83 LYS A C 1
ATOM 647 O O . LYS A 1 83 ? 19.602 -2.787 -20.638 1.00 76.25 83 LYS A O 1
ATOM 652 N N . LEU A 1 84 ? 19.342 -1.630 -22.544 1.00 71.25 84 LEU A N 1
ATOM 653 C CA . LEU A 1 84 ? 18.240 -0.799 -22.059 1.00 71.25 84 LEU A CA 1
ATOM 654 C C . LEU A 1 84 ? 17.025 -1.649 -21.665 1.00 71.25 84 LEU A C 1
ATOM 656 O O . LEU A 1 84 ? 16.440 -1.436 -20.601 1.00 71.25 84 LEU A O 1
ATOM 660 N N . GLN A 1 85 ? 16.664 -2.631 -22.493 1.00 71.31 85 GLN A N 1
ATOM 661 C CA . GLN A 1 85 ? 15.542 -3.524 -22.218 1.00 71.31 85 GLN A CA 1
ATOM 662 C C . GLN A 1 85 ? 15.801 -4.402 -20.988 1.00 71.31 85 GLN A C 1
ATOM 664 O O . GLN A 1 85 ? 14.927 -4.535 -20.131 1.00 71.31 85 GLN A O 1
ATOM 669 N N . GLN A 1 86 ? 17.010 -4.952 -20.860 1.00 77.38 86 GLN A N 1
ATOM 670 C CA . GLN A 1 86 ? 17.413 -5.732 -19.688 1.00 77.38 86 GLN A CA 1
ATOM 671 C C . GLN A 1 86 ? 17.328 -4.903 -18.404 1.00 77.38 86 GLN A C 1
ATOM 673 O O . GLN A 1 86 ? 16.758 -5.368 -17.418 1.00 77.38 86 GLN A O 1
ATOM 678 N N . LEU A 1 87 ? 17.824 -3.661 -18.428 1.00 74.50 87 LEU A N 1
ATOM 679 C CA . LEU A 1 87 ? 17.723 -2.754 -17.286 1.00 74.50 87 LEU A CA 1
ATOM 680 C C . LEU A 1 87 ? 16.264 -2.467 -16.929 1.00 74.50 87 LEU A C 1
ATOM 682 O O . LEU A 1 87 ? 15.898 -2.580 -15.767 1.00 74.50 87 LEU A O 1
ATOM 686 N N . ARG A 1 88 ? 15.398 -2.169 -17.905 1.00 72.19 88 ARG A N 1
ATOM 687 C CA . ARG A 1 88 ? 13.961 -1.941 -17.654 1.00 72.19 88 ARG A CA 1
ATOM 688 C C . ARG A 1 88 ? 13.297 -3.124 -16.953 1.00 72.19 88 ARG A C 1
ATOM 690 O O . ARG A 1 88 ? 12.609 -2.926 -15.952 1.00 72.19 88 ARG A O 1
ATOM 697 N N . VAL A 1 89 ? 13.524 -4.338 -17.456 1.00 76.38 89 VAL A N 1
ATOM 698 C CA . VAL A 1 89 ? 12.975 -5.569 -16.866 1.00 76.38 89 VAL A CA 1
ATOM 699 C C . VAL A 1 89 ? 13.512 -5.779 -15.451 1.00 76.38 89 VAL A C 1
ATOM 701 O O . VAL A 1 89 ? 12.743 -6.104 -14.546 1.00 76.38 89 VAL A O 1
ATOM 704 N N . GLN A 1 90 ? 14.811 -5.559 -15.241 1.00 77.69 90 GLN A N 1
ATOM 705 C CA . GLN A 1 90 ? 15.439 -5.714 -13.934 1.00 77.69 90 GLN A CA 1
ATOM 706 C C . GLN A 1 90 ? 14.881 -4.716 -12.914 1.00 77.69 90 GLN A C 1
ATOM 708 O O . GLN A 1 90 ? 14.464 -5.127 -11.833 1.00 77.69 90 GLN A O 1
ATOM 713 N N . CYS A 1 91 ? 14.788 -3.434 -13.270 1.00 77.56 91 CYS A N 1
ATOM 714 C CA . CYS A 1 91 ? 14.218 -2.405 -12.404 1.00 77.56 91 CYS A CA 1
ATOM 715 C C . CYS A 1 91 ? 12.764 -2.732 -12.048 1.00 77.56 91 CYS A C 1
ATOM 717 O O . CYS A 1 91 ? 12.404 -2.747 -10.873 1.00 77.56 91 CYS A O 1
ATOM 719 N N . ALA A 1 92 ? 11.930 -3.065 -13.040 1.00 76.00 92 ALA A N 1
ATOM 720 C CA . ALA A 1 92 ? 10.534 -3.432 -12.799 1.00 76.00 92 ALA A CA 1
ATOM 721 C C . ALA A 1 92 ? 10.414 -4.628 -11.837 1.00 76.00 92 ALA A C 1
ATOM 723 O O . ALA A 1 92 ? 9.585 -4.620 -10.924 1.00 76.00 92 ALA A O 1
ATOM 724 N N . ARG A 1 93 ? 11.283 -5.635 -11.995 1.00 80.44 93 ARG A N 1
ATOM 725 C CA . ARG A 1 93 ? 11.344 -6.799 -11.105 1.00 80.44 93 ARG A CA 1
ATOM 726 C C . ARG A 1 93 ? 11.736 -6.414 -9.680 1.00 80.44 93 ARG A C 1
ATOM 728 O O . ARG A 1 93 ? 11.094 -6.874 -8.739 1.00 80.44 93 ARG A O 1
ATOM 735 N N . GLU A 1 94 ? 12.775 -5.605 -9.507 1.00 83.38 94 GLU A N 1
ATOM 736 C CA . GLU A 1 94 ? 13.248 -5.163 -8.189 1.00 83.38 94 GLU A CA 1
ATOM 737 C C . GLU A 1 94 ? 12.183 -4.349 -7.448 1.00 83.38 94 GLU A C 1
ATOM 739 O O . GLU A 1 94 ? 11.898 -4.629 -6.282 1.00 83.38 94 GLU A O 1
ATOM 744 N N . HIS A 1 95 ? 11.529 -3.416 -8.145 1.00 80.50 95 HIS A N 1
ATOM 745 C CA . HIS A 1 95 ? 10.397 -2.657 -7.613 1.00 80.50 95 HIS A CA 1
ATOM 746 C C . HIS A 1 95 ? 9.257 -3.574 -7.167 1.00 80.50 95 HIS A C 1
ATOM 748 O O . HIS A 1 95 ? 8.779 -3.475 -6.034 1.00 80.50 95 HIS A O 1
ATOM 754 N N . TYR A 1 96 ? 8.867 -4.525 -8.020 1.00 82.50 96 TYR A N 1
ATOM 755 C CA . TYR A 1 96 ? 7.821 -5.486 -7.688 1.00 82.50 96 TYR A CA 1
ATOM 756 C C . TYR A 1 96 ? 8.175 -6.319 -6.446 1.00 82.50 96 TYR A C 1
ATOM 758 O O . TYR A 1 96 ? 7.344 -6.481 -5.554 1.00 82.50 96 TYR A O 1
ATOM 766 N N . LEU A 1 97 ? 9.414 -6.808 -6.335 1.00 87.75 97 LEU A N 1
ATOM 767 C CA . LEU A 1 97 ? 9.871 -7.560 -5.161 1.00 87.75 97 LEU A CA 1
ATOM 768 C C . LEU A 1 97 ? 9.861 -6.707 -3.885 1.00 87.75 97 LEU A C 1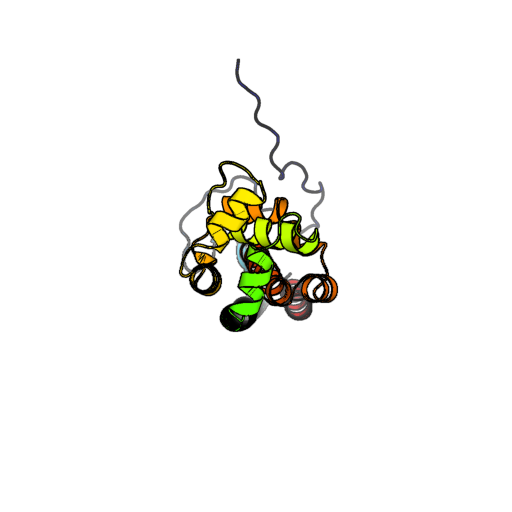
ATOM 770 O O . LEU A 1 97 ? 9.449 -7.189 -2.826 1.00 87.75 97 LEU A O 1
ATOM 774 N N . ALA A 1 98 ? 10.272 -5.440 -3.976 1.00 88.56 98 ALA A N 1
ATOM 775 C CA . ALA A 1 98 ? 10.228 -4.513 -2.852 1.00 88.56 98 ALA A CA 1
ATOM 776 C C . ALA A 1 98 ? 8.787 -4.278 -2.371 1.00 88.56 98 ALA A C 1
ATOM 778 O O . ALA A 1 98 ? 8.526 -4.348 -1.168 1.00 88.56 98 ALA A O 1
ATOM 779 N N . LEU A 1 99 ? 7.839 -4.074 -3.291 1.00 90.06 99 LEU A N 1
ATOM 780 C CA . LEU A 1 99 ? 6.414 -3.963 -2.967 1.00 90.06 99 LEU A CA 1
ATOM 781 C C . LEU A 1 99 ? 5.868 -5.227 -2.300 1.00 90.06 99 LEU A C 1
ATOM 783 O O . LEU A 1 99 ? 5.186 -5.130 -1.281 1.00 90.06 99 LEU A O 1
ATOM 787 N N . GLN A 1 100 ? 6.178 -6.405 -2.845 1.00 90.56 100 GLN A N 1
ATOM 788 C CA . GLN A 1 100 ? 5.735 -7.685 -2.283 1.00 90.56 100 GLN A CA 1
ATOM 789 C C . GLN A 1 100 ? 6.235 -7.869 -0.846 1.00 90.56 100 GLN A C 1
ATOM 791 O O . GLN A 1 100 ? 5.465 -8.243 0.036 1.00 90.56 100 GLN A O 1
ATOM 796 N N . SER A 1 101 ? 7.499 -7.527 -0.582 1.00 94.56 101 SER A N 1
ATOM 797 C CA . SER A 1 101 ? 8.068 -7.558 0.769 1.00 94.56 101 SER A CA 1
ATOM 798 C C . SER A 1 101 ? 7.341 -6.605 1.727 1.00 94.56 101 SER A C 1
ATOM 800 O O . SER A 1 101 ? 7.013 -6.977 2.855 1.00 94.56 101 SER A O 1
ATOM 802 N N . GLN A 1 102 ? 7.016 -5.390 1.274 1.00 95.12 102 GLN A N 1
ATOM 803 C CA . GLN A 1 102 ? 6.264 -4.423 2.077 1.00 95.12 102 GLN A CA 1
ATOM 804 C C . GLN A 1 102 ? 4.835 -4.898 2.371 1.00 95.12 102 GLN A C 1
ATOM 806 O O . GLN A 1 102 ? 4.373 -4.765 3.507 1.00 95.12 102 GLN A O 1
ATOM 811 N N . LEU A 1 103 ? 4.154 -5.484 1.381 1.00 95.69 103 LEU A N 1
ATOM 812 C CA . LEU A 1 103 ? 2.822 -6.073 1.542 1.00 95.69 103 LEU A CA 1
ATOM 813 C C . LEU A 1 103 ? 2.836 -7.213 2.562 1.00 95.69 103 LEU A C 1
ATOM 815 O O . LEU A 1 103 ? 2.002 -7.221 3.469 1.00 95.69 103 LEU A O 1
ATOM 819 N N . GLU A 1 104 ? 3.805 -8.125 2.472 1.00 96.94 104 GLU A N 1
ATOM 820 C CA . GLU A 1 104 ? 3.931 -9.228 3.426 1.00 96.94 104 GLU A CA 1
ATOM 821 C C . GLU A 1 104 ? 4.266 -8.715 4.832 1.00 96.94 104 GLU A C 1
ATOM 823 O O . GLU A 1 104 ? 3.663 -9.147 5.814 1.00 96.94 104 GLU A O 1
ATOM 828 N N . HIS A 1 105 ? 5.151 -7.722 4.954 1.00 97.75 105 HIS A N 1
ATOM 829 C CA . HIS A 1 105 ? 5.435 -7.096 6.242 1.00 97.75 105 HIS A CA 1
ATOM 830 C C . HIS A 1 105 ? 4.170 -6.494 6.873 1.00 97.75 105 HIS A C 1
ATOM 832 O O . HIS A 1 105 ? 3.862 -6.772 8.034 1.00 97.75 105 HIS A O 1
ATOM 838 N N . ALA A 1 106 ? 3.397 -5.718 6.111 1.00 98.00 106 ALA A N 1
ATOM 839 C CA . ALA A 1 106 ? 2.150 -5.139 6.594 1.00 98.00 106 ALA A CA 1
ATOM 840 C C . ALA A 1 106 ? 1.111 -6.213 6.963 1.00 98.00 106 ALA A C 1
ATOM 842 O O . ALA A 1 106 ? 0.436 -6.094 7.988 1.00 98.00 106 ALA A O 1
ATOM 843 N N . ARG A 1 107 ? 1.016 -7.293 6.180 1.00 97.94 107 ARG A N 1
ATOM 844 C CA . ARG A 1 107 ? 0.169 -8.458 6.478 1.00 97.94 107 ARG A CA 1
ATOM 845 C C . ARG A 1 107 ? 0.543 -9.108 7.806 1.00 97.94 107 ARG A C 1
ATOM 847 O O . ARG A 1 107 ? -0.345 -9.376 8.615 1.00 97.94 107 ARG A O 1
ATOM 854 N N . LEU A 1 108 ? 1.832 -9.330 8.062 1.00 98.25 108 LEU A N 1
ATOM 855 C CA . LEU A 1 108 ? 2.312 -9.889 9.328 1.00 98.25 108 LEU A CA 1
ATOM 856 C C . LEU A 1 108 ? 1.983 -8.973 10.512 1.00 98.25 108 LEU A C 1
ATOM 858 O O . LEU A 1 108 ? 1.523 -9.458 11.544 1.00 98.25 108 LEU A O 1
ATOM 862 N N . GLN A 1 109 ? 2.142 -7.655 10.352 1.00 98.31 109 GLN A N 1
ATOM 863 C CA . GLN A 1 109 ? 1.762 -6.683 11.383 1.00 98.31 109 GLN A CA 1
ATOM 864 C C . GLN A 1 109 ? 0.257 -6.728 11.684 1.00 98.31 109 GLN A C 1
ATOM 866 O O . GLN A 1 109 ? -0.137 -6.701 12.847 1.00 98.31 109 GLN A O 1
ATOM 871 N N . VAL A 1 110 ? -0.593 -6.853 10.658 1.00 98.31 110 VAL A N 1
ATOM 872 C CA . VAL A 1 110 ? -2.047 -6.995 10.836 1.00 98.31 110 VAL A CA 1
ATOM 873 C C . VAL A 1 110 ? -2.400 -8.318 11.520 1.00 98.31 110 VAL A C 1
ATOM 875 O O . VAL A 1 110 ? -3.207 -8.323 12.448 1.00 98.31 110 VAL A O 1
ATOM 878 N N . ARG A 1 111 ? -1.774 -9.435 11.128 1.00 97.75 111 ARG A N 1
ATOM 879 C CA . ARG A 1 111 ? -1.954 -10.740 11.794 1.00 97.75 111 ARG A CA 1
ATOM 880 C C . ARG A 1 111 ? -1.538 -10.708 13.266 1.00 97.75 111 ARG A C 1
ATOM 882 O O . ARG A 1 111 ? -2.141 -11.404 14.075 1.00 97.75 111 ARG A O 1
ATOM 889 N N . GLY A 1 112 ? -0.536 -9.898 13.599 1.00 97.31 112 GLY A N 1
ATOM 890 C CA . GLY A 1 112 ? -0.055 -9.689 14.962 1.00 97.31 112 GLY A CA 1
ATOM 891 C C . GLY A 1 112 ? -0.948 -8.802 15.836 1.00 97.31 112 GLY A C 1
ATOM 892 O O . GLY A 1 112 ? -0.626 -8.617 17.007 1.00 97.31 112 GLY A O 1
ATOM 893 N N . ILE A 1 113 ? -2.053 -8.244 15.320 1.00 97.88 113 ILE A N 1
ATOM 894 C CA . ILE A 1 113 ? -2.969 -7.434 16.135 1.00 97.88 113 ILE A CA 1
ATOM 895 C C . ILE A 1 113 ? -3.599 -8.312 17.216 1.00 97.88 113 ILE A C 1
ATOM 897 O O . ILE A 1 113 ? -4.392 -9.215 16.944 1.00 97.88 113 ILE A O 1
ATOM 901 N N . GLU A 1 114 ? -3.306 -7.985 18.470 1.00 96.38 114 GLU A N 1
ATOM 902 C CA . GLU A 1 114 ? -3.898 -8.674 19.606 1.00 96.38 114 GLU A CA 1
ATOM 903 C C . GLU A 1 114 ? -5.417 -8.469 19.667 1.00 96.38 114 GLU A C 1
ATOM 905 O O . GLU A 1 114 ? -5.943 -7.359 19.516 1.00 96.38 114 GLU A O 1
ATOM 910 N N . ALA A 1 115 ? -6.142 -9.536 20.009 1.00 94.75 115 ALA A N 1
ATOM 911 C CA . ALA A 1 115 ? -7.596 -9.492 20.148 1.00 94.75 115 ALA A CA 1
ATOM 912 C C . ALA A 1 115 ? -8.069 -8.468 21.199 1.00 94.75 115 ALA A C 1
ATOM 914 O O . ALA A 1 115 ? -9.175 -7.939 21.094 1.00 94.75 115 ALA A O 1
ATOM 915 N N . ALA A 1 116 ? -7.262 -8.175 22.226 1.00 96.69 116 ALA A N 1
ATOM 916 C CA . ALA A 1 116 ? -7.562 -7.129 23.206 1.00 96.69 116 ALA A CA 1
ATOM 917 C C . ALA A 1 116 ? -7.535 -5.723 22.579 1.00 96.69 116 ALA A C 1
ATOM 919 O O . ALA A 1 116 ? -8.481 -4.959 22.768 1.00 96.69 116 ALA A O 1
ATOM 920 N N . CYS A 1 117 ? -6.517 -5.425 21.767 1.00 96.88 117 CYS A N 1
ATOM 921 C CA . CYS A 1 117 ? -6.388 -4.152 21.057 1.00 96.88 117 CYS A CA 1
ATOM 922 C C . CYS A 1 117 ? -7.534 -3.944 20.055 1.00 96.88 117 CYS A C 1
ATOM 924 O O . CYS A 1 117 ? -8.079 -2.849 19.939 1.00 96.88 117 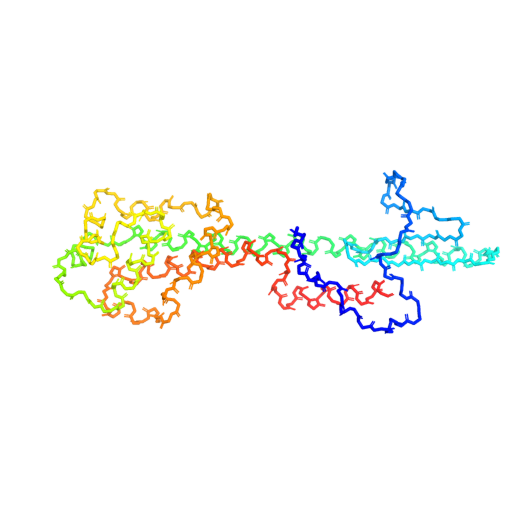CYS A O 1
ATOM 926 N N . LEU A 1 118 ? -7.972 -5.000 19.361 1.00 95.88 118 LEU A N 1
ATOM 927 C CA . LEU A 1 118 ? -9.126 -4.886 18.465 1.00 95.88 118 LEU A CA 1
ATOM 928 C C . LEU A 1 118 ? -10.444 -4.687 19.235 1.00 95.88 118 LEU A C 1
ATOM 930 O O . LEU A 1 118 ? -11.292 -3.894 18.818 1.00 95.88 118 LEU A O 1
ATOM 934 N N . ARG A 1 119 ? -10.620 -5.367 20.378 1.00 96.06 119 ARG A N 1
ATOM 935 C CA . ARG A 1 119 ? -11.791 -5.178 21.254 1.00 96.06 119 ARG A CA 1
ATOM 936 C C . ARG A 1 119 ? -11.887 -3.748 21.788 1.00 96.06 119 ARG A C 1
ATOM 938 O O . ARG A 1 119 ? -12.996 -3.222 21.869 1.00 96.06 119 ARG A O 1
ATOM 945 N N . GLU A 1 120 ? -10.757 -3.110 22.092 1.00 96.50 120 GLU A N 1
ATOM 946 C CA . GLU A 1 120 ? -10.696 -1.690 22.460 1.00 96.50 120 GLU A CA 1
ATOM 947 C C . GLU A 1 120 ? -11.357 -0.824 21.374 1.00 96.50 120 GLU A C 1
ATOM 949 O O . GLU A 1 120 ? -12.339 -0.130 21.648 1.00 96.50 120 GLU A O 1
ATOM 954 N N . VAL A 1 121 ? -10.907 -0.950 20.121 1.00 96.69 121 VAL A N 1
ATOM 955 C CA . VAL A 1 121 ? -11.468 -0.211 18.978 1.00 96.69 121 VAL A CA 1
ATOM 956 C C . VAL A 1 121 ? -12.970 -0.474 18.816 1.00 96.69 121 VAL A C 1
ATOM 958 O O . VAL A 1 121 ? -13.755 0.454 18.618 1.00 96.69 121 VAL A O 1
ATOM 961 N N . GLN A 1 122 ? -13.403 -1.730 18.949 1.00 95.25 122 GLN A N 1
ATOM 962 C CA . GLN A 1 122 ? -14.813 -2.126 18.834 1.00 95.25 122 GLN A CA 1
ATOM 963 C C . GLN A 1 122 ? -15.706 -1.556 19.953 1.00 95.25 122 GLN A C 1
ATOM 965 O O . GLN A 1 122 ? -16.930 -1.485 19.781 1.00 95.25 122 GLN A O 1
ATOM 970 N N . SER A 1 123 ? -15.121 -1.169 21.090 1.00 95.88 123 SER A N 1
ATOM 971 C CA . SER A 1 123 ? -15.840 -0.645 22.256 1.00 95.88 123 SER A CA 1
ATOM 972 C C . SER A 1 123 ? -16.149 0.853 22.160 1.00 95.88 123 SER A C 1
ATOM 974 O O . SER A 1 123 ? -17.083 1.331 22.810 1.00 95.88 123 SER A O 1
ATOM 976 N N . TYR A 1 124 ? -15.435 1.605 21.314 1.00 96.75 124 TYR A N 1
ATOM 977 C CA . TYR A 1 124 ? -15.598 3.053 21.239 1.00 96.75 124 TYR A CA 1
ATOM 978 C C . TYR A 1 124 ? -17.024 3.469 20.858 1.00 96.75 124 TYR A C 1
ATOM 980 O O . TYR A 1 124 ? -17.603 3.031 19.854 1.00 96.75 124 TYR A O 1
ATOM 988 N N . GLN A 1 125 ? -17.584 4.400 21.629 1.00 94.19 125 GLN A N 1
ATOM 989 C CA . GLN A 1 125 ? -18.807 5.111 21.246 1.00 94.19 125 GLN A CA 1
ATOM 990 C C . GLN A 1 125 ? -18.482 6.324 20.373 1.00 94.19 125 GLN A C 1
ATOM 992 O O . GLN A 1 125 ? -19.102 6.518 19.329 1.00 94.19 125 GLN A O 1
ATOM 997 N N . LYS A 1 126 ? -17.450 7.080 20.762 1.00 94.62 126 LYS A N 1
ATOM 998 C CA . LYS A 1 126 ? -16.866 8.186 20.000 1.00 94.62 126 LYS A CA 1
ATOM 999 C C . LYS A 1 126 ? -15.392 7.855 19.731 1.00 94.62 126 LYS A C 1
ATOM 1001 O O . LYS A 1 126 ? -14.585 8.003 20.644 1.00 94.62 126 LYS A O 1
ATOM 1006 N N . PRO A 1 127 ? -15.040 7.337 18.543 1.00 95.31 127 PRO A N 1
ATOM 1007 C CA . PRO A 1 127 ? -13.669 6.930 18.254 1.00 95.31 127 PRO A CA 1
ATOM 1008 C C . PRO A 1 127 ? -12.744 8.151 18.129 1.00 95.31 127 PRO A C 1
ATOM 1010 O O . PRO A 1 127 ? -13.196 9.209 17.674 1.00 95.31 127 PRO A O 1
ATOM 1013 N N . PRO A 1 128 ? -11.443 8.006 18.438 1.00 96.56 128 PRO A N 1
ATOM 1014 C CA . PRO A 1 128 ? -10.438 8.980 18.030 1.00 96.56 128 PRO A CA 1
ATOM 1015 C C . PRO A 1 128 ? -10.501 9.231 16.517 1.00 96.56 128 PRO A C 1
ATOM 1017 O O . PRO A 1 128 ? -10.767 8.314 15.733 1.00 96.56 128 PRO A O 1
ATOM 1020 N N . SER A 1 129 ? -10.225 10.465 16.089 1.00 94.94 129 SER A N 1
ATOM 1021 C CA . SER A 1 129 ? -10.317 10.856 14.674 1.00 94.94 129 SER A CA 1
ATOM 1022 C C . SER A 1 129 ? -9.431 9.992 13.774 1.00 94.94 129 SER A C 1
ATOM 1024 O O . SER A 1 129 ? -9.899 9.518 12.742 1.00 94.94 129 SER A O 1
ATOM 1026 N N . ALA A 1 130 ? -8.191 9.726 14.194 1.00 96.44 130 ALA A N 1
ATOM 1027 C CA . ALA A 1 130 ? -7.261 8.875 13.459 1.00 96.44 130 ALA A CA 1
ATOM 1028 C C . ALA A 1 130 ? -7.804 7.449 13.285 1.00 96.44 130 ALA A C 1
ATOM 1030 O O . ALA A 1 130 ? -7.837 6.949 12.165 1.00 96.44 130 ALA A O 1
ATOM 1031 N N . VAL A 1 131 ? -8.310 6.830 14.361 1.00 97.25 131 VAL A N 1
ATOM 1032 C CA . VAL A 1 131 ? -8.894 5.477 14.318 1.00 97.25 131 VAL A CA 1
ATOM 1033 C C . VAL A 1 131 ? -10.061 5.429 13.338 1.00 97.25 131 VAL A C 1
ATOM 1035 O O . VAL A 1 131 ? -10.120 4.533 12.504 1.00 97.25 131 VAL A O 1
ATOM 1038 N N . LYS A 1 132 ? -10.970 6.409 13.396 1.00 95.12 132 LYS A N 1
ATOM 1039 C CA . LYS A 1 132 ? -12.112 6.465 12.477 1.00 95.12 132 LYS A CA 1
ATOM 1040 C C . LYS A 1 132 ? -11.662 6.535 11.018 1.00 95.12 132 LYS A C 1
ATOM 1042 O O . LYS A 1 132 ? -12.160 5.769 10.204 1.00 95.12 132 LYS A O 1
ATOM 1047 N N . LEU A 1 133 ? -10.732 7.436 10.701 1.00 95.19 133 LEU A N 1
ATOM 1048 C CA . LEU A 1 133 ? -10.230 7.615 9.337 1.00 95.19 133 LEU A CA 1
ATOM 1049 C C . LEU A 1 133 ? -9.548 6.347 8.812 1.00 95.19 133 LEU A C 1
ATOM 1051 O O . LEU A 1 133 ? -9.854 5.920 7.705 1.00 95.19 133 LEU A O 1
ATOM 1055 N N . ILE A 1 134 ? -8.686 5.727 9.623 1.00 97.38 134 ILE A N 1
ATOM 1056 C CA . ILE A 1 134 ? -7.981 4.494 9.255 1.00 97.38 134 ILE A CA 1
ATOM 1057 C C . ILE A 1 134 ? -8.980 3.360 9.010 1.00 97.38 134 ILE A C 1
ATOM 1059 O O . ILE A 1 134 ? -8.903 2.691 7.988 1.00 97.38 134 ILE A O 1
ATOM 1063 N N . MET A 1 135 ? -9.948 3.158 9.908 1.00 96.06 135 MET A N 1
ATOM 1064 C CA . MET A 1 135 ? -10.942 2.087 9.765 1.00 96.06 135 MET A CA 1
ATOM 1065 C C . MET A 1 135 ? -11.881 2.304 8.573 1.00 96.06 135 MET A C 1
ATOM 1067 O O . MET A 1 135 ? -12.229 1.337 7.896 1.00 96.06 135 MET A O 1
ATOM 1071 N N . ASP A 1 136 ? -12.276 3.553 8.304 1.00 94.06 136 ASP A N 1
ATOM 1072 C CA . ASP A 1 136 ? -13.038 3.902 7.101 1.00 94.06 136 ASP A CA 1
ATOM 1073 C C . ASP A 1 136 ? -12.243 3.527 5.840 1.00 94.06 136 ASP A C 1
ATOM 1075 O O . ASP A 1 136 ? -12.793 2.889 4.946 1.00 94.06 136 ASP A O 1
ATOM 1079 N N . ASP A 1 137 ? -10.954 3.881 5.784 1.00 95.50 137 ASP A N 1
ATOM 1080 C CA . ASP A 1 137 ? -10.092 3.588 4.635 1.00 95.50 137 ASP A CA 1
ATOM 1081 C C . ASP A 1 137 ? -9.833 2.077 4.480 1.00 95.50 137 ASP A C 1
ATOM 1083 O O . ASP A 1 137 ? -9.817 1.576 3.358 1.00 95.50 137 ASP A O 1
ATOM 1087 N N . VAL A 1 138 ? -9.695 1.324 5.581 1.00 96.56 138 VAL A N 1
ATOM 1088 C CA . VAL A 1 138 ? -9.598 -0.148 5.542 1.00 96.56 138 VAL A CA 1
ATOM 1089 C C . VAL A 1 138 ? -10.845 -0.752 4.903 1.00 96.56 138 VAL A C 1
ATOM 1091 O O . VAL A 1 138 ? -10.746 -1.565 3.988 1.00 96.56 138 VAL A O 1
ATOM 1094 N N . ILE A 1 139 ? -12.029 -0.345 5.364 1.00 94.44 139 ILE A N 1
ATOM 1095 C CA . ILE A 1 139 ? -13.310 -0.839 4.840 1.00 94.44 139 ILE A CA 1
ATOM 1096 C C . ILE A 1 139 ? -13.485 -0.467 3.365 1.00 94.44 139 ILE A C 1
ATOM 1098 O O . ILE A 1 139 ? -13.981 -1.287 2.588 1.00 94.44 139 ILE A O 1
ATOM 1102 N N . ASP A 1 140 ? -13.062 0.740 2.986 1.00 92.94 140 ASP A N 1
ATOM 1103 C CA . ASP A 1 140 ? -13.088 1.206 1.604 1.00 92.94 140 ASP A CA 1
ATOM 1104 C C . ASP A 1 140 ? -12.185 0.329 0.721 1.00 92.94 140 ASP A C 1
ATOM 1106 O O . ASP A 1 140 ? -12.656 -0.227 -0.272 1.00 92.94 140 ASP A O 1
ATOM 1110 N N . ILE A 1 141 ? -10.930 0.089 1.115 1.00 95.44 141 ILE A N 1
ATOM 1111 C CA . ILE A 1 141 ? -10.007 -0.778 0.360 1.00 95.44 141 ILE A CA 1
ATOM 1112 C C . ILE A 1 141 ? -10.565 -2.198 0.211 1.00 95.44 141 ILE A C 1
ATOM 1114 O O . ILE A 1 141 ? -10.535 -2.747 -0.888 1.00 95.44 141 ILE A O 1
ATOM 1118 N N . LEU A 1 142 ? -11.150 -2.765 1.272 1.00 94.88 142 LEU A N 1
ATOM 1119 C CA . LEU A 1 142 ? -11.781 -4.091 1.229 1.00 94.88 142 LEU A CA 1
ATOM 1120 C C . LEU A 1 142 ? -12.998 -4.169 0.286 1.00 94.88 142 LEU A C 1
ATOM 1122 O O . LEU A 1 142 ? -13.525 -5.257 0.056 1.00 94.88 142 LEU A O 1
ATOM 1126 N N . GLY A 1 143 ? -13.493 -3.039 -0.228 1.00 91.25 143 GLY A N 1
ATOM 1127 C CA . GLY A 1 143 ? -14.656 -2.994 -1.115 1.00 91.25 143 GLY A CA 1
ATOM 1128 C C . GLY A 1 143 ? -15.970 -3.351 -0.415 1.00 91.25 143 GLY A C 1
ATOM 1129 O O . GLY A 1 143 ? -16.966 -3.672 -1.068 1.00 91.25 143 GLY A O 1
ATOM 1130 N N . ILE A 1 144 ? -16.003 -3.298 0.920 1.00 87.56 144 ILE A N 1
ATOM 1131 C CA . ILE A 1 144 ? -17.207 -3.589 1.696 1.00 87.56 144 ILE A CA 1
ATOM 1132 C C . ILE A 1 144 ? -18.130 -2.377 1.581 1.00 87.56 144 ILE A C 1
ATOM 1134 O O . ILE A 1 144 ? -18.017 -1.416 2.342 1.00 87.56 144 ILE A O 1
ATOM 1138 N N . ARG A 1 145 ? -19.056 -2.437 0.616 1.00 67.56 145 ARG A N 1
ATOM 1139 C CA . ARG A 1 145 ? -20.042 -1.381 0.345 1.00 67.56 145 ARG A CA 1
ATOM 1140 C C . ARG A 1 145 ? -20.727 -0.948 1.636 1.00 67.56 145 ARG A C 1
ATOM 1142 O O . ARG A 1 145 ? -21.465 -1.721 2.244 1.00 67.56 145 ARG A O 1
ATOM 1149 N N . SER A 1 146 ? -20.470 0.280 2.064 1.00 58.16 146 SER A N 1
ATOM 1150 C CA . SER A 1 146 ? -21.158 0.887 3.188 1.00 58.16 146 SER A CA 1
ATOM 1151 C C . SER A 1 146 ? -22.451 1.522 2.685 1.00 58.16 146 SER A C 1
ATOM 1153 O O . SER A 1 146 ? -22.440 2.386 1.815 1.00 58.16 146 SER A O 1
ATOM 1155 N N . ALA A 1 147 ? -23.592 1.114 3.244 1.00 60.09 147 ALA A N 1
ATOM 1156 C CA . ALA A 1 147 ? -24.828 1.882 3.074 1.00 60.09 147 ALA A CA 1
ATOM 1157 C C . ALA A 1 147 ? -24.708 3.271 3.745 1.00 60.09 147 ALA A C 1
ATOM 1159 O O . ALA A 1 147 ? -25.408 4.207 3.373 1.00 60.09 147 ALA A O 1
ATOM 1160 N N . SER A 1 148 ? -23.793 3.415 4.717 1.00 65.12 148 SER A N 1
ATOM 1161 C CA . SER A 1 148 ? -23.407 4.686 5.333 1.00 65.12 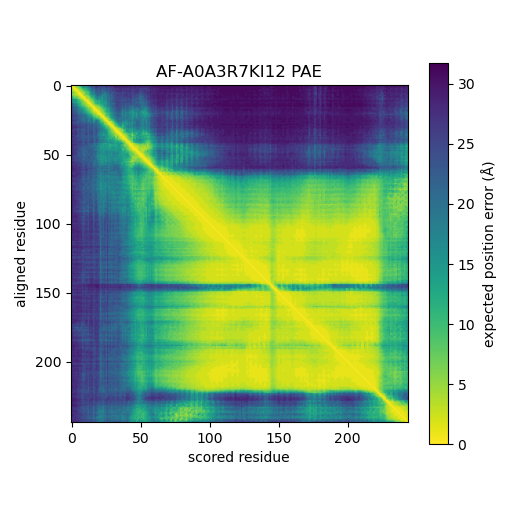148 SER A CA 1
ATOM 1162 C C . SER A 1 148 ? -21.981 4.641 5.916 1.00 65.12 148 SER A C 1
ATOM 1164 O O . SER A 1 148 ? -21.568 3.641 6.504 1.00 65.12 148 SER A O 1
ATOM 1166 N N . HIS A 1 149 ? -21.224 5.746 5.838 1.00 72.50 149 HIS A N 1
ATOM 1167 C CA . HIS A 1 149 ? -19.915 5.914 6.512 1.00 72.50 149 HIS A CA 1
ATOM 1168 C C . HIS A 1 149 ? -20.064 6.250 8.012 1.00 72.50 149 HIS A C 1
ATOM 1170 O O . HIS A 1 149 ? -19.388 7.121 8.571 1.00 72.50 149 HIS A O 1
ATOM 1176 N N . THR A 1 150 ? -21.026 5.614 8.681 1.00 89.75 150 THR A N 1
ATOM 1177 C CA . THR A 1 150 ? -21.296 5.837 10.103 1.00 89.75 150 THR A CA 1
ATOM 1178 C C . THR A 1 150 ? -20.431 4.910 10.953 1.00 89.75 150 THR A C 1
ATOM 1180 O O . THR A 1 150 ? -20.263 3.735 10.64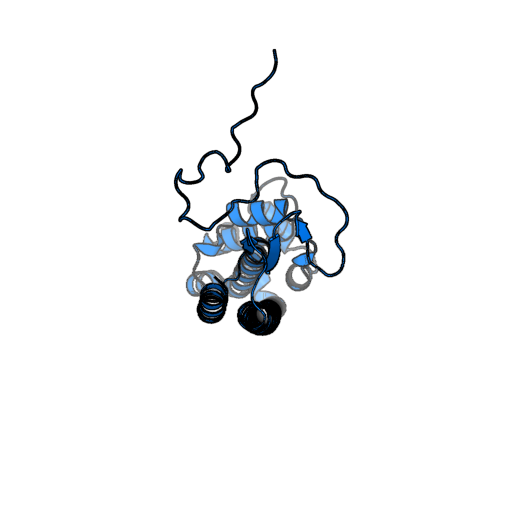1 1.00 89.75 150 THR A O 1
ATOM 1183 N N . TRP A 1 151 ? -19.950 5.394 12.102 1.00 92.81 151 TRP A N 1
ATOM 1184 C CA . TRP A 1 151 ? -19.139 4.581 13.018 1.00 92.81 151 TRP A CA 1
ATOM 1185 C C . TRP A 1 151 ? -19.839 3.291 13.484 1.00 92.81 151 TRP A C 1
ATOM 1187 O O . TRP A 1 151 ? -19.200 2.260 13.671 1.00 92.81 151 TRP A O 1
ATOM 1197 N N . ALA A 1 152 ? -21.167 3.313 13.630 1.00 91.94 152 ALA A N 1
ATOM 1198 C CA . ALA A 1 152 ? -21.951 2.120 13.951 1.00 91.94 152 ALA A CA 1
ATOM 1199 C C . ALA A 1 152 ? -21.791 1.008 12.895 1.00 91.94 152 ALA A C 1
ATOM 1201 O O . ALA A 1 152 ? -21.648 -0.166 13.246 1.00 91.94 152 ALA A O 1
ATOM 1202 N N . TYR A 1 153 ? -21.747 1.380 11.612 1.00 91.31 153 TYR A N 1
ATOM 1203 C CA . TYR A 1 153 ? -21.503 0.445 10.519 1.00 91.31 153 TYR A CA 1
ATOM 1204 C C . TYR A 1 153 ? -20.078 -0.115 10.581 1.00 91.31 153 TYR A C 1
ATOM 1206 O O . TYR A 1 153 ? -19.897 -1.332 10.589 1.00 91.31 153 TYR A O 1
ATOM 1214 N N . VAL A 1 154 ? -19.081 0.760 10.751 1.00 92.44 154 VAL A N 1
ATOM 1215 C CA . VAL A 1 154 ? -17.666 0.377 10.903 1.00 92.44 154 VAL A CA 1
ATOM 1216 C C . VAL A 1 154 ? -17.481 -0.641 12.031 1.00 92.44 154 VAL A C 1
ATOM 1218 O O . VAL A 1 154 ? -16.866 -1.690 11.830 1.00 92.44 154 VAL A O 1
ATOM 1221 N N . LYS A 1 155 ? -18.091 -0.401 13.200 1.00 92.88 155 LYS A N 1
ATOM 1222 C CA . LYS A 1 155 ? -18.077 -1.355 14.320 1.00 92.88 155 LYS A CA 1
ATOM 1223 C C . LYS A 1 155 ? -18.684 -2.701 13.947 1.00 92.88 155 LYS A C 1
ATOM 1225 O O . LYS A 1 155 ? -18.138 -3.731 14.325 1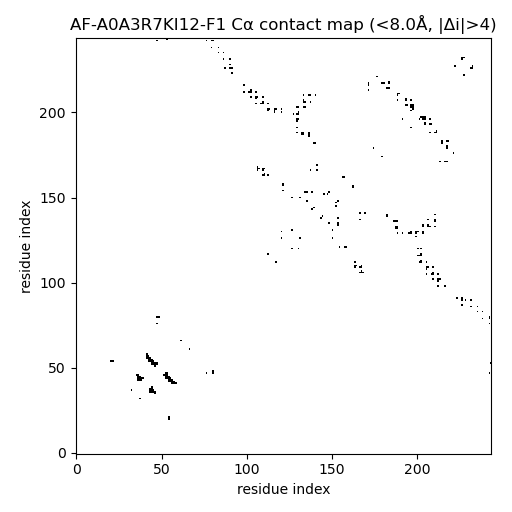.00 92.88 155 LYS A O 1
ATOM 1230 N N . THR A 1 156 ? -19.801 -2.701 13.225 1.00 92.75 156 THR A N 1
ATOM 1231 C CA . THR A 1 156 ? -20.485 -3.935 12.816 1.00 92.75 156 THR A CA 1
ATOM 1232 C C . THR A 1 156 ? -19.600 -4.777 11.902 1.00 92.75 156 THR A C 1
ATOM 1234 O O . THR A 1 156 ? -19.484 -5.979 12.115 1.00 92.75 156 THR A O 1
ATOM 1237 N N . VAL A 1 157 ? -18.923 -4.151 10.934 1.00 92.75 157 VAL A N 1
ATOM 1238 C CA . VAL A 1 157 ? -17.964 -4.835 10.051 1.00 92.75 157 VAL A CA 1
ATOM 1239 C C . VAL A 1 157 ? -16.775 -5.376 10.850 1.00 92.75 157 VAL A C 1
ATOM 1241 O O . VAL A 1 157 ? -16.428 -6.544 10.710 1.00 92.75 157 VAL A O 1
ATOM 1244 N N . THR A 1 158 ? -16.213 -4.564 11.745 1.00 92.75 158 THR A N 1
ATOM 1245 C CA . THR A 1 158 ? -15.029 -4.921 12.552 1.00 92.75 158 THR A CA 1
ATOM 1246 C C . THR A 1 158 ? -15.304 -6.043 13.558 1.00 92.75 158 THR A C 1
ATOM 1248 O O . THR A 1 158 ? -14.390 -6.760 13.954 1.00 92.75 158 THR A O 1
ATOM 1251 N N . LYS A 1 159 ? -16.557 -6.197 14.003 1.00 93.69 159 LYS A N 1
ATOM 1252 C CA . LYS A 1 159 ? -16.987 -7.264 14.922 1.00 93.69 159 LYS A CA 1
ATOM 1253 C C . LYS A 1 159 ? -17.233 -8.607 14.233 1.00 93.69 159 LYS A C 1
ATOM 1255 O O . LYS A 1 159 ? -17.425 -9.600 14.930 1.00 93.69 159 LYS A O 1
ATOM 1260 N N . ARG A 1 160 ? -17.262 -8.658 12.896 1.00 93.12 160 ARG A N 1
ATOM 1261 C CA . ARG A 1 160 ? -17.416 -9.925 12.170 1.00 93.12 160 ARG A CA 1
ATOM 1262 C C . ARG A 1 160 ? -16.231 -10.835 12.482 1.00 93.12 160 ARG A C 1
ATOM 1264 O O . ARG A 1 160 ? -15.081 -10.391 12.503 1.00 93.12 160 ARG A O 1
ATOM 1271 N N . ALA A 1 161 ? -16.521 -12.113 12.712 1.00 89.75 161 ALA A N 1
ATOM 1272 C CA . ALA A 1 161 ? -15.483 -13.117 12.892 1.00 89.75 161 ALA A CA 1
ATOM 1273 C C . ALA A 1 161 ? -14.553 -13.125 11.668 1.00 89.75 161 ALA A C 1
ATOM 1275 O O . ALA A 1 161 ? -15.013 -13.017 10.532 1.00 89.75 161 ALA A O 1
ATOM 1276 N N . GLY A 1 162 ? -13.245 -13.208 11.908 1.00 93.81 162 GLY A N 1
ATOM 1277 C CA . GLY A 1 162 ? -12.248 -13.210 10.838 1.00 93.81 162 GLY A CA 1
ATOM 1278 C C . GLY A 1 162 ? -11.947 -11.843 10.214 1.00 93.81 162 GLY A C 1
ATOM 1279 O O . GLY A 1 162 ? -11.289 -11.817 9.183 1.00 93.81 162 GLY A O 1
ATOM 1280 N N . PHE A 1 163 ? -12.360 -10.711 10.807 1.00 96.00 163 PHE A N 1
ATOM 1281 C CA . PHE A 1 163 ? -12.016 -9.376 10.282 1.00 96.00 163 PHE A CA 1
ATOM 1282 C C . PHE A 1 163 ? -10.505 -9.190 10.051 1.00 96.00 163 PHE A C 1
ATOM 1284 O O . PHE A 1 163 ? -10.098 -8.748 8.983 1.00 96.00 163 PHE A O 1
ATOM 1291 N N . VAL A 1 164 ? -9.667 -9.574 11.021 1.00 96.88 164 VAL A N 1
ATOM 1292 C CA . VAL A 1 164 ? -8.200 -9.477 10.891 1.00 96.88 164 VAL A CA 1
ATOM 1293 C C . VAL A 1 164 ? -7.694 -10.330 9.730 1.00 96.88 164 VAL A C 1
ATOM 1295 O O . VAL A 1 164 ? -6.896 -9.857 8.928 1.00 96.88 164 VAL A O 1
ATOM 1298 N N . SER A 1 165 ? -8.198 -11.560 9.599 1.00 96.94 165 SER A N 1
ATOM 1299 C CA . SER A 1 165 ? -7.865 -12.446 8.482 1.00 96.94 165 SER A CA 1
ATOM 1300 C C . SER A 1 165 ? -8.309 -11.857 7.144 1.00 96.94 165 SER A C 1
ATOM 1302 O O . SER A 1 165 ? -7.551 -11.902 6.189 1.00 96.94 165 SER A O 1
ATOM 1304 N N . LEU A 1 166 ? -9.489 -11.240 7.073 1.00 96.69 166 LEU A N 1
ATOM 1305 C CA . LEU A 1 166 ? -9.976 -10.585 5.858 1.00 96.69 166 LEU A CA 1
ATOM 1306 C C . LEU A 1 166 ? -9.046 -9.452 5.398 1.00 96.69 166 LEU A C 1
ATOM 1308 O O . LEU A 1 166 ? -8.791 -9.325 4.206 1.00 96.69 166 LEU A O 1
ATOM 1312 N N . VAL A 1 167 ? -8.530 -8.646 6.332 1.00 97.75 167 VAL A N 1
ATOM 1313 C CA . VAL A 1 167 ? -7.561 -7.578 6.026 1.00 97.75 167 VAL A CA 1
ATOM 1314 C C . VAL A 1 167 ? -6.204 -8.166 5.629 1.00 97.75 167 VAL A C 1
ATOM 1316 O O . VAL A 1 167 ? -5.609 -7.745 4.641 1.00 97.75 167 VAL A O 1
ATOM 1319 N N . ALA A 1 168 ? -5.715 -9.151 6.384 1.00 97.38 168 ALA A N 1
ATOM 1320 C CA . ALA A 1 168 ? -4.414 -9.774 6.157 1.00 97.38 168 ALA A CA 1
ATOM 1321 C C . ALA A 1 168 ? -4.337 -10.546 4.828 1.00 97.38 168 ALA A C 1
ATOM 1323 O O . ALA A 1 168 ? -3.299 -10.540 4.178 1.00 97.38 168 ALA A O 1
ATOM 1324 N N . GLU A 1 169 ? -5.425 -11.196 4.421 1.00 96.31 169 GLU A N 1
ATOM 1325 C CA . GLU A 1 169 ? -5.500 -12.006 3.199 1.00 96.31 169 GLU A CA 1
ATOM 1326 C C . GLU A 1 169 ? -6.048 -11.231 1.993 1.00 96.31 169 GLU A C 1
ATOM 1328 O O . GLU A 1 169 ? -6.379 -11.825 0.966 1.00 96.31 169 GLU A O 1
ATOM 1333 N N . PHE A 1 170 ? -6.178 -9.907 2.107 1.00 97.12 170 PHE A N 1
ATOM 1334 C CA . PHE A 1 170 ? -6.647 -9.073 1.012 1.00 97.12 170 PHE A CA 1
ATOM 1335 C C . PHE A 1 170 ? -5.669 -9.098 -0.167 1.00 97.12 170 PHE A C 1
ATOM 1337 O O . PHE A 1 170 ? -4.482 -8.807 -0.018 1.00 97.12 170 PHE A O 1
ATOM 1344 N N . ASP A 1 171 ? -6.197 -9.393 -1.353 1.00 93.38 171 ASP A N 1
ATOM 1345 C CA . ASP A 1 171 ? -5.428 -9.480 -2.588 1.00 93.38 171 ASP A CA 1
ATOM 1346 C C . ASP A 1 171 ? -5.602 -8.213 -3.433 1.00 93.38 171 ASP A C 1
ATOM 1348 O O . ASP A 1 171 ? -6.575 -8.048 -4.176 1.00 93.38 171 ASP A O 1
ATOM 1352 N N . SER A 1 172 ? -4.617 -7.326 -3.325 1.00 91.94 172 SER A N 1
ATOM 1353 C CA . SER A 1 172 ? -4.544 -6.044 -4.025 1.00 91.94 172 SER A CA 1
ATOM 1354 C C . SER A 1 172 ? -4.556 -6.181 -5.550 1.00 91.94 172 SER A C 1
ATOM 1356 O O . SER A 1 172 ? -5.020 -5.271 -6.240 1.00 91.94 172 SER A O 1
ATOM 1358 N N . SER A 1 173 ? -4.067 -7.307 -6.086 1.00 88.81 173 SER A N 1
ATOM 1359 C CA . SER A 1 173 ? -3.941 -7.531 -7.534 1.00 88.81 173 SER A CA 1
ATOM 1360 C C . SER A 1 173 ? -5.295 -7.729 -8.221 1.00 88.81 173 SER A C 1
ATOM 1362 O O . SER A 1 173 ? -5.447 -7.434 -9.405 1.00 88.81 173 SER A O 1
ATOM 1364 N N . LYS A 1 174 ? -6.307 -8.166 -7.461 1.00 91.69 174 LYS A N 1
ATOM 1365 C CA . LYS A 1 174 ? -7.672 -8.411 -7.951 1.00 91.69 174 LYS A CA 1
ATOM 1366 C C . LYS A 1 174 ? -8.541 -7.154 -7.994 1.00 91.69 174 LYS A C 1
ATOM 1368 O O . LYS A 1 174 ? -9.690 -7.217 -8.430 1.00 91.69 174 LYS A O 1
ATOM 1373 N N . VAL A 1 175 ? -8.029 -6.014 -7.532 1.00 91.88 175 VAL A N 1
ATOM 1374 C CA . VAL A 1 175 ? -8.765 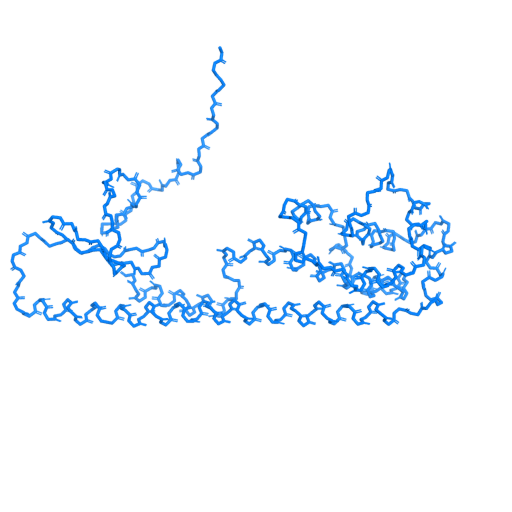-4.745 -7.529 1.00 91.88 175 VAL A CA 1
ATOM 1375 C C . VAL A 1 175 ? -8.675 -4.098 -8.910 1.00 91.88 175 VAL A C 1
ATOM 1377 O O . VAL A 1 175 ? -7.575 -3.838 -9.396 1.00 91.88 175 VAL A O 1
ATOM 1380 N N . ALA A 1 176 ? -9.823 -3.795 -9.522 1.00 91.06 176 ALA A N 1
ATOM 1381 C CA . ALA A 1 176 ? -9.894 -3.108 -10.814 1.00 91.06 176 ALA A CA 1
ATOM 1382 C C . ALA A 1 176 ? -9.219 -1.723 -10.781 1.00 91.06 176 ALA A C 1
ATOM 1384 O O . ALA A 1 176 ? -9.267 -1.028 -9.761 1.00 91.06 176 ALA A O 1
ATOM 1385 N N . VAL A 1 177 ? -8.637 -1.309 -11.911 1.00 89.50 177 VAL A N 1
ATOM 1386 C CA . VAL A 1 177 ? -7.913 -0.033 -12.091 1.00 89.50 177 VAL A CA 1
ATOM 1387 C C . VAL A 1 177 ? -8.747 1.158 -11.612 1.00 89.50 177 VAL A C 1
ATOM 1389 O O . VAL A 1 177 ? -8.303 1.960 -10.790 1.00 89.50 177 VAL A O 1
ATOM 1392 N N . GLU A 1 178 ? -10.005 1.239 -12.045 1.00 89.75 178 GLU A N 1
ATOM 1393 C CA . GLU A 1 178 ? -10.917 2.338 -11.717 1.00 89.75 178 GLU A CA 1
ATOM 1394 C C . GLU A 1 178 ? -11.142 2.435 -10.207 1.00 89.75 178 GLU A C 1
ATOM 1396 O O . GLU A 1 178 ? -11.154 3.530 -9.635 1.00 89.75 178 GLU A O 1
ATOM 1401 N N . ARG A 1 179 ? -11.266 1.277 -9.548 1.00 91.94 179 ARG A N 1
ATOM 1402 C CA . ARG A 1 179 ? -11.463 1.193 -8.102 1.00 91.94 179 ARG A CA 1
ATOM 1403 C C . ARG A 1 179 ? -10.207 1.606 -7.343 1.00 91.94 179 ARG A C 1
ATOM 1405 O O . ARG A 1 179 ? -10.319 2.327 -6.354 1.00 91.94 179 ARG A O 1
ATOM 1412 N N . ARG A 1 180 ? -9.019 1.212 -7.809 1.00 93.06 180 ARG A N 1
ATOM 1413 C CA . ARG A 1 180 ? -7.744 1.661 -7.226 1.00 93.06 180 ARG A CA 1
ATOM 1414 C C . ARG A 1 180 ? -7.621 3.181 -7.281 1.00 93.06 180 ARG A C 1
ATOM 1416 O O . ARG A 1 180 ? -7.353 3.809 -6.259 1.00 93.06 180 ARG A O 1
ATOM 1423 N N . LEU A 1 181 ? -7.897 3.783 -8.439 1.00 91.56 181 LEU A N 1
ATOM 1424 C CA . LEU A 1 181 ? -7.871 5.238 -8.614 1.00 91.56 181 LEU A CA 1
ATOM 1425 C C . LEU A 1 181 ? -8.887 5.952 -7.715 1.00 91.56 181 LEU A C 1
ATOM 1427 O O . LEU A 1 181 ? -8.607 7.025 -7.179 1.00 91.56 181 LEU A O 1
ATOM 1431 N N . GLU A 1 182 ? -10.074 5.378 -7.537 1.00 91.81 182 GLU A N 1
ATOM 1432 C CA . GLU A 1 182 ? -11.082 5.908 -6.622 1.00 91.81 182 GLU A CA 1
ATOM 1433 C C . GLU A 1 182 ? -10.596 5.893 -5.164 1.00 91.81 182 GLU A C 1
ATOM 1435 O O . GLU A 1 182 ? -10.645 6.929 -4.493 1.00 91.81 182 GLU A O 1
ATOM 1440 N N . VAL A 1 183 ? -10.072 4.754 -4.702 1.00 93.25 183 VAL A N 1
ATOM 1441 C CA . VAL A 1 183 ? -9.496 4.598 -3.358 1.00 93.25 183 VAL A CA 1
ATOM 1442 C C . VAL A 1 183 ? -8.357 5.594 -3.146 1.00 93.25 183 VAL A C 1
ATOM 1444 O O . VAL A 1 183 ? -8.326 6.281 -2.128 1.00 93.25 183 VAL A O 1
ATOM 1447 N N . LEU A 1 184 ? -7.456 5.752 -4.120 1.00 93.44 184 LEU A N 1
ATOM 1448 C CA . LEU A 1 184 ? -6.372 6.733 -4.046 1.00 93.44 184 LEU A CA 1
ATOM 1449 C C . LEU A 1 184 ? -6.910 8.160 -3.866 1.00 93.44 184 LEU A C 1
ATOM 1451 O O . LEU A 1 184 ? -6.415 8.910 -3.026 1.00 93.44 184 LEU A O 1
ATOM 1455 N N . ARG A 1 185 ? -7.955 8.560 -4.591 1.00 92.38 185 ARG A N 1
ATOM 1456 C CA . ARG A 1 185 ? -8.528 9.909 -4.433 1.00 92.38 185 ARG A CA 1
ATOM 1457 C C . ARG A 1 185 ? -9.218 10.107 -3.084 1.00 92.38 185 ARG A C 1
ATOM 1459 O O . ARG A 1 185 ? -9.199 11.215 -2.550 1.00 92.38 185 ARG A O 1
ATOM 1466 N N . ARG A 1 186 ? -9.855 9.061 -2.551 1.00 90.31 186 ARG A N 1
ATOM 1467 C CA . ARG A 1 186 ? -10.698 9.141 -1.348 1.00 90.31 186 ARG A CA 1
ATOM 1468 C C . ARG A 1 186 ? -9.950 8.896 -0.043 1.00 90.31 186 ARG A C 1
ATOM 1470 O O . ARG A 1 186 ? -10.383 9.414 0.985 1.00 90.31 186 ARG A O 1
ATOM 1477 N N . CYS A 1 187 ? -8.855 8.142 -0.073 1.00 91.31 187 CYS A N 1
ATOM 1478 C CA . CYS A 1 187 ? -8.146 7.725 1.128 1.00 91.31 187 CYS A CA 1
ATOM 1479 C C . CYS A 1 187 ? -7.578 8.922 1.904 1.00 91.31 187 CYS A C 1
ATOM 1481 O O . CYS A 1 187 ? -6.939 9.821 1.348 1.00 91.31 187 CYS A O 1
ATOM 1483 N N . ARG A 1 188 ? -7.792 8.925 3.223 1.00 90.12 188 ARG A N 1
ATOM 1484 C CA . ARG A 1 188 ? -7.409 10.036 4.113 1.00 90.12 188 ARG A CA 1
ATOM 1485 C C . ARG A 1 188 ? -6.226 9.691 5.009 1.00 90.12 188 ARG A C 1
ATOM 1487 O O . ARG A 1 188 ? -5.586 10.603 5.538 1.00 90.12 188 ARG A O 1
ATOM 1494 N N . SER A 1 189 ? -5.897 8.409 5.128 1.00 86.06 189 SER A N 1
ATOM 1495 C CA . SER A 1 189 ? -4.837 7.888 5.987 1.00 86.06 189 SER A CA 1
ATOM 1496 C C . SER A 1 189 ? -3.474 8.489 5.681 1.00 86.06 189 SER A C 1
ATOM 1498 O O . SER A 1 189 ? -2.711 8.696 6.611 1.00 86.06 189 SER A O 1
ATOM 1500 N N . ARG A 1 190 ? -3.183 8.899 4.439 1.00 89.94 190 ARG A N 1
ATOM 1501 C CA . ARG A 1 190 ? -1.921 9.587 4.093 1.00 89.94 190 ARG A CA 1
ATOM 1502 C C . ARG A 1 190 ? -1.618 10.844 4.912 1.00 89.94 190 ARG A C 1
ATOM 1504 O O . ARG A 1 190 ? -0.465 11.240 5.013 1.00 89.94 190 ARG A O 1
ATOM 1511 N N . LYS A 1 191 ? -2.639 11.488 5.483 1.00 92.50 191 LYS A N 1
ATOM 1512 C CA . LYS A 1 191 ? -2.476 12.689 6.321 1.00 92.50 191 LYS A CA 1
ATOM 1513 C C . LYS A 1 191 ? -2.115 12.358 7.773 1.00 92.50 191 LYS A C 1
ATOM 1515 O O . LYS A 1 191 ? -1.836 13.261 8.556 1.00 92.50 191 LYS A O 1
ATOM 1520 N N . ILE A 1 192 ? -2.173 11.084 8.150 1.00 94.81 192 ILE A N 1
ATOM 1521 C CA . ILE A 1 192 ? -1.909 10.588 9.498 1.00 94.81 192 ILE A CA 1
ATOM 1522 C C . ILE A 1 192 ? -0.483 10.041 9.514 1.00 94.81 192 ILE A C 1
ATOM 1524 O O . ILE A 1 192 ? -0.089 9.308 8.616 1.00 94.81 192 ILE A O 1
ATOM 1528 N N . SER A 1 193 ? 0.299 10.396 10.533 1.00 96.56 193 SER A N 1
ATOM 1529 C CA . SER A 1 193 ? 1.616 9.790 10.739 1.00 96.56 193 SER A CA 1
ATOM 1530 C C . SER A 1 193 ? 1.493 8.471 11.500 1.00 96.56 193 SER A C 1
ATOM 1532 O O . SER A 1 193 ? 0.631 8.333 12.372 1.00 96.56 193 SER A O 1
ATOM 1534 N N . SER A 1 194 ? 2.418 7.535 11.275 1.00 95.44 194 SER A N 1
ATOM 1535 C CA . SER A 1 194 ? 2.443 6.258 12.004 1.00 95.44 194 SER A CA 1
ATOM 1536 C C . SER A 1 194 ? 2.453 6.460 13.522 1.00 95.44 194 SER A C 1
ATOM 1538 O O . SER A 1 194 ? 1.724 5.789 14.247 1.00 95.44 194 SER A O 1
ATOM 1540 N N . LYS A 1 195 ? 3.192 7.463 14.018 1.00 96.69 195 LYS A N 1
ATOM 1541 C CA . LYS A 1 195 ? 3.207 7.827 15.444 1.00 96.69 195 LYS A CA 1
ATOM 1542 C C . LYS A 1 195 ? 1.825 8.255 15.948 1.00 96.69 195 LYS A C 1
ATOM 1544 O O . LYS A 1 195 ? 1.440 7.876 17.050 1.00 96.69 195 LYS A O 1
ATOM 1549 N N . ALA A 1 196 ? 1.084 9.041 15.165 1.00 97.19 196 ALA A N 1
ATOM 1550 C CA . ALA A 1 196 ? -0.272 9.448 15.522 1.00 97.19 196 ALA A CA 1
ATOM 1551 C C . ALA A 1 196 ? -1.248 8.260 15.505 1.00 97.19 196 ALA A C 1
ATOM 1553 O O . ALA A 1 196 ? -2.101 8.180 16.386 1.00 97.19 196 ALA A O 1
ATOM 1554 N N . ALA A 1 197 ? -1.091 7.323 14.563 1.00 97.69 197 ALA A N 1
ATOM 1555 C CA . ALA A 1 197 ? -1.891 6.100 14.503 1.00 97.69 197 ALA A CA 1
ATOM 1556 C C . ALA A 1 197 ? -1.682 5.219 15.749 1.00 97.69 197 ALA A C 1
ATOM 1558 O O . ALA A 1 197 ? -2.651 4.932 16.449 1.00 97.69 197 ALA A O 1
ATOM 1559 N N . TYR A 1 198 ? -0.430 4.887 16.091 1.00 97.50 198 TYR A N 1
ATOM 1560 C CA . TYR A 1 198 ? -0.108 4.102 17.294 1.00 97.50 198 TYR A CA 1
ATOM 1561 C C . TYR A 1 198 ? -0.514 4.804 18.592 1.00 97.50 198 TYR A C 1
ATOM 1563 O O . TYR A 1 198 ? -0.987 4.157 19.523 1.00 97.50 198 TYR A O 1
ATOM 1571 N N . LYS A 1 199 ? -0.374 6.135 18.659 1.00 97.25 199 LYS A N 1
ATOM 1572 C CA . LYS A 1 199 ? -0.842 6.915 19.813 1.00 97.25 199 LYS A CA 1
ATOM 1573 C C . LYS A 1 199 ? -2.362 6.832 19.979 1.00 97.25 199 LYS A C 1
ATOM 1575 O O . LYS A 1 199 ? -2.846 6.912 21.102 1.00 97.25 199 LYS A O 1
ATOM 1580 N N . ALA A 1 200 ? -3.106 6.730 18.880 1.00 97.00 200 ALA A N 1
ATOM 1581 C CA . ALA A 1 200 ? -4.561 6.682 18.917 1.00 97.00 200 ALA A CA 1
ATOM 1582 C C . ALA A 1 200 ? -5.101 5.293 19.291 1.00 97.00 200 ALA A C 1
ATOM 1584 O O . ALA A 1 200 ? -6.114 5.227 19.977 1.00 97.00 200 ALA A O 1
ATOM 1585 N N . SER A 1 201 ? -4.457 4.211 18.841 1.00 97.38 201 SER A N 1
ATOM 1586 C CA . SER A 1 201 ? -4.704 2.838 19.307 1.00 97.38 201 SER A CA 1
ATOM 1587 C C . SER A 1 201 ? -3.592 1.905 18.819 1.00 97.38 201 SER A C 1
ATOM 1589 O O . SER A 1 201 ? -3.094 2.047 17.700 1.00 97.38 201 SER A O 1
ATOM 1591 N N . GLN A 1 202 ? -3.264 0.888 19.619 1.00 97.69 202 GLN A N 1
ATOM 1592 C CA . GLN A 1 202 ? -2.292 -0.144 19.242 1.00 97.69 202 GLN A CA 1
ATOM 1593 C C . GLN A 1 202 ? -2.738 -0.956 18.017 1.00 97.69 202 GLN A C 1
ATOM 1595 O O . GLN A 1 202 ? -1.904 -1.336 17.204 1.00 97.69 202 GLN A O 1
ATOM 1600 N N . ALA A 1 203 ? -4.047 -1.159 17.822 1.00 97.62 203 ALA A N 1
ATOM 1601 C CA . ALA A 1 203 ? -4.567 -1.813 16.618 1.00 97.62 203 ALA A CA 1
ATOM 1602 C C . ALA A 1 203 ? -4.524 -0.895 15.381 1.00 97.62 203 ALA A C 1
ATOM 1604 O O . ALA A 1 203 ? -4.402 -1.371 14.254 1.00 97.62 203 ALA A O 1
ATOM 1605 N N . ALA A 1 204 ? -4.612 0.426 15.573 1.00 97.56 204 ALA A N 1
ATOM 1606 C CA . ALA A 1 204 ? -4.649 1.383 14.469 1.00 97.56 204 ALA A CA 1
ATOM 1607 C C . ALA A 1 204 ? -3.294 1.533 13.763 1.00 97.56 204 ALA A C 1
ATOM 1609 O O . ALA A 1 204 ? -3.274 1.808 12.567 1.00 97.56 204 ALA A O 1
ATOM 1610 N N . GLY A 1 205 ? -2.175 1.330 14.466 1.00 98.06 205 GLY A N 1
ATOM 1611 C CA . GLY A 1 205 ? -0.831 1.382 13.880 1.00 98.06 205 GLY A CA 1
ATOM 1612 C C . GLY A 1 205 ? -0.624 0.373 12.737 1.00 98.06 205 GLY A C 1
ATOM 1613 O O . GLY A 1 205 ? -0.392 0.800 11.603 1.00 98.06 205 GLY A O 1
ATOM 1614 N N . PRO A 1 206 ? -0.773 -0.942 12.985 1.00 98.44 206 PRO A N 1
ATOM 1615 C CA . PRO A 1 206 ? -0.659 -1.969 11.949 1.00 98.44 206 PRO A CA 1
ATOM 1616 C C . PRO A 1 206 ? -1.659 -1.802 10.799 1.00 98.44 206 PRO A C 1
ATOM 1618 O O . PRO A 1 206 ? -1.291 -1.943 9.635 1.00 98.44 206 PRO A O 1
ATOM 1621 N N . LEU A 1 207 ? -2.912 -1.443 11.102 1.00 98.38 207 LEU A N 1
ATOM 1622 C CA . LEU A 1 207 ? -3.929 -1.196 10.074 1.00 98.38 207 LEU A CA 1
ATOM 1623 C C . LEU A 1 207 ? -3.571 0.005 9.195 1.00 98.38 207 LEU A C 1
ATOM 1625 O O . LEU A 1 207 ? -3.746 -0.042 7.982 1.00 98.38 207 LEU A O 1
ATOM 1629 N N . HIS A 1 208 ? -3.028 1.069 9.783 1.00 98.56 208 HIS A N 1
ATOM 1630 C CA . HIS A 1 208 ? -2.566 2.234 9.041 1.00 98.56 208 HIS A CA 1
ATOM 1631 C C . HIS A 1 208 ? -1.384 1.903 8.125 1.00 98.56 208 HIS A C 1
ATOM 1633 O O . HIS A 1 208 ? -1.396 2.293 6.959 1.00 98.56 208 HIS A O 1
ATOM 1639 N N . LEU A 1 209 ? -0.400 1.145 8.620 1.00 98.38 209 LEU A N 1
ATOM 1640 C CA . LEU A 1 209 ? 0.710 0.649 7.803 1.00 98.38 209 LEU A CA 1
ATOM 1641 C C . LEU A 1 209 ? 0.200 -0.171 6.612 1.00 98.38 209 LEU A C 1
ATOM 1643 O O . LEU A 1 209 ? 0.651 0.032 5.483 1.00 98.38 209 LEU A O 1
ATOM 1647 N N . TRP A 1 210 ? -0.768 -1.056 6.852 1.00 98.56 210 TRP A N 1
ATOM 1648 C CA . TRP A 1 210 ? -1.413 -1.822 5.792 1.00 98.56 210 TRP A CA 1
ATOM 1649 C C . TRP A 1 210 ? -2.081 -0.911 4.765 1.00 98.56 210 TRP A C 1
ATOM 1651 O O . TRP A 1 210 ? -1.767 -1.033 3.585 1.00 98.56 210 TRP A O 1
ATOM 1661 N N . VAL A 1 211 ? -2.885 0.071 5.190 1.00 98.25 211 VAL A N 1
ATOM 1662 C CA . VAL A 1 211 ? -3.508 1.041 4.273 1.00 98.25 211 VAL A CA 1
ATOM 1663 C C . VAL A 1 211 ? -2.450 1.735 3.416 1.00 98.25 211 VAL A C 1
ATOM 1665 O O . VAL A 1 211 ? -2.564 1.731 2.196 1.00 98.25 211 VAL A O 1
ATOM 1668 N N . LEU A 1 212 ? -1.392 2.288 4.017 1.00 97.50 212 LEU A N 1
ATOM 1669 C CA . LEU A 1 212 ? -0.340 2.980 3.264 1.00 97.50 212 LEU A CA 1
ATOM 1670 C C . LEU A 1 212 ? 0.345 2.068 2.240 1.00 97.50 212 LEU A C 1
ATOM 1672 O O . LEU A 1 212 ? 0.631 2.503 1.126 1.00 97.50 212 LEU A O 1
ATOM 1676 N N . THR A 1 213 ? 0.565 0.804 2.596 1.00 97.00 213 THR A N 1
ATOM 1677 C CA . THR A 1 213 ? 1.185 -0.179 1.702 1.00 97.00 213 THR A CA 1
ATOM 1678 C C . THR A 1 213 ? 0.275 -0.520 0.519 1.00 97.00 213 THR A C 1
ATOM 1680 O O . THR A 1 213 ? 0.742 -0.586 -0.615 1.00 97.00 213 THR A O 1
ATOM 1683 N N . GLN A 1 214 ? -1.034 -0.655 0.757 1.00 96.75 214 GLN A N 1
ATOM 1684 C CA . GLN A 1 214 ? -2.034 -0.855 -0.297 1.00 96.75 214 GLN A CA 1
ATOM 1685 C C . GLN A 1 214 ? -2.068 0.324 -1.275 1.00 96.75 214 GLN A C 1
ATOM 1687 O O . GLN A 1 214 ? -2.042 0.128 -2.488 1.00 96.75 214 GLN A O 1
ATOM 1692 N N . LEU A 1 215 ? -2.064 1.558 -0.759 1.00 95.25 215 LEU A N 1
ATOM 1693 C CA . LEU A 1 215 ? -2.037 2.758 -1.601 1.00 95.25 215 LEU A CA 1
ATOM 1694 C C . LEU A 1 215 ? -0.767 2.826 -2.447 1.00 95.25 215 LEU A C 1
ATOM 1696 O O . LEU A 1 215 ? -0.854 3.138 -3.629 1.00 95.25 215 LEU A O 1
ATOM 1700 N N . LYS A 1 216 ? 0.389 2.502 -1.861 1.00 92.75 216 LYS A N 1
ATOM 1701 C CA . LYS A 1 216 ? 1.657 2.474 -2.590 1.00 92.75 216 LYS A CA 1
ATOM 1702 C C . LYS A 1 216 ? 1.631 1.435 -3.714 1.00 92.75 216 LYS A C 1
ATOM 1704 O O . LYS A 1 216 ? 2.021 1.741 -4.833 1.00 92.75 216 LYS A O 1
ATOM 1709 N N . TYR A 1 217 ? 1.114 0.234 -3.443 1.00 92.31 217 TYR A N 1
ATOM 1710 C CA . TYR A 1 217 ? 0.932 -0.789 -4.475 1.00 92.31 217 TYR A CA 1
ATOM 1711 C C . TYR A 1 217 ? 0.008 -0.305 -5.602 1.00 92.31 217 TYR A C 1
ATOM 1713 O O . TYR A 1 217 ? 0.314 -0.500 -6.777 1.00 92.31 217 TYR A O 1
ATOM 1721 N N . PHE A 1 218 ? -1.099 0.363 -5.262 1.00 92.19 218 PHE A N 1
ATOM 1722 C CA . PHE A 1 218 ? -2.003 0.937 -6.256 1.00 92.19 218 PHE A CA 1
ATOM 1723 C C . PHE A 1 218 ? -1.326 2.027 -7.090 1.00 92.19 218 PHE A C 1
ATOM 1725 O O . PHE A 1 218 ? -1.449 1.999 -8.306 1.00 92.19 218 PHE A O 1
ATOM 1732 N N . GLU A 1 219 ? -0.581 2.944 -6.472 1.00 88.44 219 GLU A N 1
ATOM 1733 C CA . GLU A 1 219 ? 0.175 3.986 -7.179 1.00 88.44 219 GLU A CA 1
ATOM 1734 C C . GLU A 1 219 ? 1.204 3.394 -8.134 1.00 88.44 219 GLU A C 1
ATOM 1736 O O . GLU A 1 219 ? 1.278 3.821 -9.283 1.00 88.44 219 GLU A O 1
ATOM 1741 N N . GLU A 1 220 ? 1.969 2.399 -7.692 1.00 81.56 220 GLU A N 1
ATOM 1742 C CA . GLU A 1 220 ? 2.981 1.762 -8.529 1.00 81.56 220 GLU A CA 1
ATOM 1743 C C . GLU A 1 220 ? 2.362 0.944 -9.666 1.00 81.56 220 GLU A C 1
ATOM 1745 O O . GLU A 1 220 ? 2.867 1.010 -10.777 1.00 81.56 220 GLU A O 1
ATOM 1750 N N . CYS A 1 221 ? 1.230 0.262 -9.470 1.00 79.44 221 CYS A N 1
ATOM 1751 C CA . CYS A 1 221 ? 0.551 -0.427 -10.576 1.00 79.44 221 CYS A CA 1
ATOM 1752 C C . CYS A 1 221 ? 0.089 0.531 -11.684 1.00 79.44 221 CYS A C 1
ATOM 1754 O O . CYS A 1 221 ? 0.138 0.172 -12.857 1.00 79.44 221 CYS A O 1
ATOM 1756 N N . GLU A 1 222 ? -0.330 1.747 -11.329 1.00 69.50 222 GLU A N 1
ATOM 1757 C CA . GLU A 1 222 ? -0.667 2.789 -12.308 1.00 69.50 222 GLU A CA 1
ATOM 1758 C C . GLU A 1 222 ? 0.596 3.457 -12.890 1.00 69.50 222 GLU A C 1
ATOM 1760 O O . GLU A 1 222 ? 0.640 3.833 -14.065 1.00 69.50 222 GLU A O 1
ATOM 1765 N N . SER A 1 223 ? 1.649 3.575 -12.073 1.00 59.31 223 SER A N 1
ATOM 1766 C CA . SER A 1 223 ? 2.911 4.232 -12.431 1.00 59.31 223 SER A CA 1
ATOM 1767 C C . SER A 1 223 ? 3.895 3.322 -13.152 1.00 59.31 223 SER A C 1
ATOM 1769 O O . SER A 1 223 ? 4.833 3.841 -13.725 1.00 59.31 223 SER A O 1
ATOM 1771 N N . LEU A 1 224 ? 3.703 2.002 -13.204 1.00 50.31 224 LEU A N 1
ATOM 1772 C CA . LEU A 1 224 ? 4.522 1.079 -14.007 1.00 50.31 224 LEU A CA 1
ATOM 1773 C C . LEU A 1 224 ? 4.410 1.338 -15.527 1.00 50.31 224 LEU A C 1
ATOM 1775 O O . LEU A 1 224 ? 5.086 0.684 -16.314 1.00 50.31 224 LEU A O 1
ATOM 1779 N N . SER A 1 225 ? 3.631 2.347 -15.933 1.00 47.31 225 SER A N 1
ATOM 1780 C CA . SER A 1 225 ? 3.744 3.019 -17.232 1.00 47.31 225 SER A CA 1
ATOM 1781 C C . SER A 1 225 ? 4.994 3.919 -17.370 1.00 47.31 225 SER A C 1
ATOM 1783 O O . SER A 1 225 ? 5.409 4.209 -18.486 1.00 47.31 225 SER A O 1
ATOM 1785 N N . PHE A 1 226 ? 5.634 4.336 -16.272 1.00 45.69 226 PHE A N 1
ATOM 1786 C CA . PHE A 1 226 ? 6.809 5.212 -16.222 1.00 45.69 226 PHE A CA 1
ATOM 1787 C C . PHE A 1 226 ? 7.744 4.848 -15.051 1.00 45.69 226 PHE A C 1
ATOM 1789 O O . PHE A 1 226 ? 7.448 5.094 -13.889 1.00 45.69 226 PHE A O 1
ATOM 1796 N N . VAL A 1 227 ? 8.907 4.283 -15.378 1.00 48.72 227 VAL A N 1
ATOM 1797 C CA . VAL A 1 227 ? 9.994 3.876 -14.464 1.00 48.72 227 VAL A CA 1
ATOM 1798 C C . VAL A 1 227 ? 10.310 4.947 -13.397 1.00 48.72 227 VAL A C 1
ATOM 1800 O O . VAL A 1 227 ? 10.608 6.091 -13.740 1.00 48.72 227 VAL A O 1
ATOM 1803 N N . THR A 1 228 ? 10.271 4.583 -12.106 1.00 48.94 228 THR A N 1
ATOM 18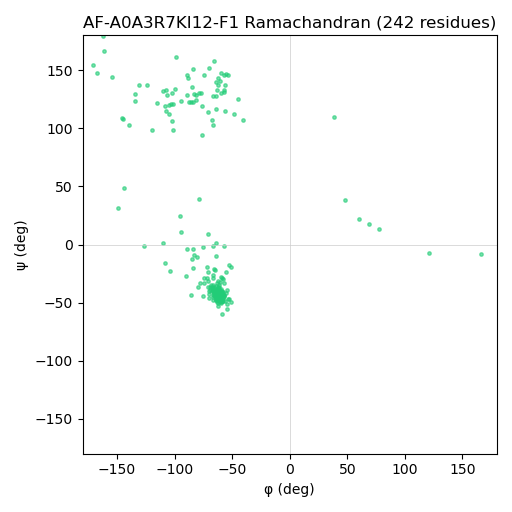04 C CA . THR A 1 228 ? 10.312 5.524 -10.960 1.00 48.94 228 THR A CA 1
ATOM 1805 C C . THR A 1 228 ? 11.593 5.530 -10.114 1.00 48.94 228 THR A C 1
ATOM 1807 O O . THR A 1 228 ? 11.667 6.321 -9.173 1.00 48.94 228 THR A O 1
ATOM 1810 N N . ASP A 1 229 ? 12.631 4.746 -10.417 1.00 52.75 229 ASP A N 1
ATOM 1811 C CA . ASP A 1 229 ? 13.914 4.872 -9.702 1.00 52.75 229 ASP A CA 1
ATOM 1812 C C . ASP A 1 229 ? 14.854 5.882 -10.377 1.00 52.75 229 ASP A C 1
ATOM 1814 O O . ASP A 1 229 ? 15.111 5.800 -11.574 1.00 52.75 229 ASP A O 1
ATOM 1818 N N . ALA A 1 230 ? 15.394 6.832 -9.608 1.00 54.50 230 ALA A N 1
ATOM 1819 C CA . ALA A 1 230 ? 16.228 7.926 -10.112 1.00 54.50 230 ALA A CA 1
ATOM 1820 C C . ALA A 1 230 ? 17.577 7.447 -10.677 1.00 54.50 230 ALA A C 1
ATOM 1822 O O . ALA A 1 230 ? 18.060 8.002 -11.662 1.00 54.50 230 ALA A O 1
ATOM 1823 N N . ARG A 1 231 ? 18.170 6.398 -10.091 1.00 53.25 231 ARG A N 1
ATOM 1824 C CA . ARG A 1 231 ? 19.446 5.825 -10.553 1.00 53.25 231 ARG A CA 1
ATOM 1825 C C . ARG A 1 231 ? 19.251 4.995 -11.819 1.00 53.25 231 ARG A C 1
ATOM 1827 O O . ARG A 1 231 ? 19.998 5.142 -12.785 1.00 53.25 231 ARG A O 1
ATOM 1834 N N . SER A 1 232 ? 18.208 4.170 -11.823 1.00 55.59 232 SER A N 1
ATOM 1835 C CA . SER A 1 232 ? 17.755 3.426 -12.997 1.00 55.59 232 SER A CA 1
ATOM 1836 C C . SER A 1 232 ? 17.380 4.367 -14.141 1.00 55.59 232 SER A C 1
ATOM 1838 O O . SER A 1 232 ? 17.752 4.125 -15.285 1.00 55.59 232 SER A O 1
ATOM 1840 N N . ARG A 1 233 ? 16.722 5.487 -13.826 1.00 57.91 233 ARG A N 1
ATOM 1841 C CA . ARG A 1 233 ? 16.383 6.553 -14.767 1.00 57.91 233 ARG A CA 1
ATOM 1842 C C . ARG A 1 233 ? 17.621 7.238 -15.329 1.00 57.91 233 ARG A C 1
ATOM 1844 O O . ARG A 1 233 ? 17.672 7.413 -16.532 1.00 57.91 233 ARG A O 1
ATOM 1851 N N . GLU A 1 234 ? 18.629 7.566 -14.523 1.00 62.91 234 GLU A N 1
ATOM 1852 C CA . GLU A 1 234 ? 19.871 8.173 -15.024 1.00 62.91 234 GLU A CA 1
ATOM 1853 C C . GLU A 1 234 ? 20.621 7.221 -15.970 1.00 62.91 234 GLU A C 1
ATOM 1855 O O . GLU A 1 234 ? 21.077 7.632 -17.035 1.00 62.91 234 GLU A O 1
ATOM 1860 N N . GLN A 1 235 ? 20.717 5.931 -15.630 1.00 60.09 235 GLN A N 1
ATOM 1861 C CA . GLN A 1 235 ? 21.315 4.934 -16.526 1.00 60.09 235 GLN A CA 1
ATOM 1862 C C . GLN A 1 235 ? 20.496 4.744 -17.809 1.00 60.09 235 GLN A C 1
ATOM 1864 O O . GLN A 1 235 ? 21.072 4.640 -18.890 1.00 60.09 235 GLN A O 1
ATOM 1869 N N . GLN A 1 236 ? 19.165 4.744 -17.712 1.00 56.81 236 GLN A N 1
ATOM 1870 C CA . GLN A 1 236 ? 18.278 4.705 -18.874 1.00 56.81 236 GLN A CA 1
ATOM 1871 C C . GLN A 1 236 ? 18.388 5.974 -19.722 1.00 56.81 236 GLN A C 1
ATOM 1873 O O . GLN A 1 236 ? 18.430 5.870 -20.938 1.00 56.81 236 GLN A O 1
ATOM 1878 N N . GLU A 1 237 ? 18.468 7.156 -19.115 1.00 61.84 237 GLU A N 1
ATOM 1879 C CA . GLU A 1 237 ? 18.622 8.445 -19.792 1.00 61.84 237 GLU A CA 1
ATOM 1880 C C . GLU A 1 237 ? 19.981 8.546 -20.485 1.00 61.84 237 GLU A C 1
ATOM 1882 O O . GLU A 1 237 ? 20.034 9.027 -21.611 1.00 61.84 237 GLU A O 1
ATOM 1887 N N . ARG A 1 238 ? 21.057 8.032 -19.871 1.00 64.25 238 ARG A N 1
ATOM 1888 C CA . ARG A 1 238 ? 22.380 7.919 -20.504 1.00 64.25 238 ARG A CA 1
ATOM 1889 C C . ARG A 1 238 ? 22.340 7.013 -21.729 1.00 64.25 238 ARG A C 1
ATOM 1891 O O . ARG A 1 238 ? 22.789 7.433 -22.787 1.00 64.25 238 ARG A O 1
ATOM 1898 N N . LEU A 1 239 ? 21.751 5.821 -21.609 1.00 56.56 239 LEU A N 1
ATOM 1899 C CA . LEU A 1 239 ? 21.594 4.911 -22.747 1.00 56.56 239 LEU A CA 1
ATOM 1900 C C . LEU A 1 239 ? 20.706 5.520 -23.831 1.00 56.56 239 LEU A C 1
ATOM 1902 O O . LEU A 1 239 ? 21.046 5.440 -24.998 1.00 56.56 239 LEU A O 1
ATOM 1906 N N . VAL A 1 240 ? 19.600 6.170 -23.458 1.00 53.94 240 VAL A N 1
ATOM 1907 C CA . VAL A 1 240 ? 18.712 6.880 -24.392 1.00 53.94 240 VAL A CA 1
ATOM 1908 C C . VAL A 1 240 ? 19.429 8.052 -25.063 1.00 53.94 240 VAL A C 1
ATOM 1910 O O . VAL A 1 240 ? 19.151 8.331 -26.222 1.00 53.94 240 VAL A O 1
ATOM 1913 N N . PHE A 1 241 ? 20.321 8.751 -24.363 1.00 58.16 241 PHE A N 1
ATOM 1914 C CA . PHE A 1 241 ? 21.131 9.827 -24.929 1.00 58.16 241 PHE A CA 1
ATOM 1915 C C . PHE A 1 241 ? 22.180 9.294 -25.908 1.00 58.16 241 PHE A C 1
ATOM 1917 O O . PHE A 1 241 ? 22.330 9.864 -26.974 1.00 58.16 241 PHE A O 1
ATOM 1924 N N . GLU A 1 242 ? 22.852 8.192 -25.581 1.00 56.53 242 GLU A N 1
ATOM 1925 C CA . GLU A 1 242 ? 23.827 7.523 -26.459 1.00 56.53 242 GLU A CA 1
ATOM 1926 C C . GLU A 1 242 ? 23.165 6.905 -27.705 1.00 56.53 242 GLU A C 1
ATOM 1928 O O . GLU A 1 242 ? 23.758 6.816 -28.776 1.00 56.53 242 GLU A O 1
ATOM 1933 N N . ILE A 1 243 ? 21.900 6.516 -27.561 1.00 48.47 243 ILE A N 1
ATOM 1934 C CA . ILE A 1 243 ? 21.024 6.005 -28.614 1.00 48.47 243 ILE A CA 1
ATOM 1935 C C . ILE A 1 243 ? 20.525 7.107 -29.573 1.00 48.47 243 ILE A C 1
ATOM 1937 O O . ILE A 1 243 ? 20.271 6.817 -30.744 1.00 48.47 243 ILE A O 1
ATOM 1941 N N . LYS A 1 244 ? 20.315 8.335 -29.075 1.00 44.03 244 LYS A N 1
ATOM 1942 C CA . LYS A 1 244 ? 19.804 9.479 -29.852 1.00 44.03 244 LYS A CA 1
ATOM 1943 C C . LYS A 1 244 ? 20.867 9.990 -30.816 1.00 44.03 244 LYS A C 1
ATOM 1945 O O . LYS A 1 244 ? 20.557 10.064 -32.028 1.00 44.03 244 LYS A O 1
#

Solvent-accessible surface area (backbone atoms only — not comparable to full-atom values): 14796 Å² total; per-residue (Å²): 136,84,82,83,76,80,87,60,92,75,82,71,67,77,96,73,69,64,95,85,64,83,76,91,84,72,96,71,88,90,78,82,89,53,94,81,48,55,81,52,103,54,34,49,40,45,67,64,48,103,86,41,69,53,70,50,71,56,98,64,90,75,50,75,70,58,50,52,51,50,53,51,53,52,52,52,50,52,54,51,37,53,53,50,52,52,49,53,54,50,52,54,49,53,52,51,51,53,50,52,52,48,47,51,52,26,26,52,42,34,65,64,51,50,69,67,44,50,48,54,64,60,64,51,89,78,64,55,69,61,46,50,44,37,52,52,41,48,40,54,73,71,64,58,81,64,97,51,99,43,68,72,49,54,38,56,57,64,67,40,86,60,40,55,56,56,62,42,68,57,63,75,86,79,56,53,69,72,57,46,55,48,49,63,73,66,52,60,50,87,81,56,50,66,69,56,27,38,72,66,33,75,40,34,27,32,51,42,49,31,49,55,44,52,51,50,52,46,50,46,69,67,36,72,84,53,89,82,51,71,67,62,42,51,54,46,49,50,52,52,56,76,66,104

Radius of gyration: 26.88 Å; Cα contacts (8 Å, |Δi|>4): 176; chains: 1; bounding box: 61×37×77 Å